Protein AF-A0A5Q6RRL4-F1 (afdb_monomer_lite)

Secondary structure (DSSP, 8-state):
-----PPPPPPP-HHHHHHHHHHHHHHHHS-GGGTTTT--HHHHHHHHHHHHHHHHHHHGGGSS--HHHHHHHHHHHHHHTGGGT-SS-SSPPPHHHHHHHHHHHHHHHHHHS-HHHHHHHHHH---TT--TT--HHHHHHHHHHHHHHHHHHHHHHHHHHHHHHHHHHHHHHHHHHHHHHHHHHHHHH-S-HHHHHHHHHHHHHHHHHHHHHHHHH---GGGHHHHHHHHHHHHHHHHHHHHHHHHHHHTTSS--TTTT-SSHHHHHHHHHHHHHHHHHTHHHHHHHHHHHHHHHHHHHSPPPPPPP-

pLDDT: mean 77.59, std 12.61, range [37.81, 95.56]

Radius of gyration: 29.61 Å; chains: 1; bounding box: 71×66×78 Å

Sequence (309 aa):
MTQQSVPPSPPPTSSDLELMMRSVIGLLERKPAARTSRAHPEVRKVLERALDRLTALSSLAGVGSDPTLRDTRIGAIRREHAWLTTATPKNPPSEEQAWALVDELQTLWICTASTAAVADAVSRVTEPRAPKQLPDADKRDWLLGSHIEHQRARGRARARQSLRARYLRNAGFALTTLVVVGTVVAVVVGDDDGVVLLCGLAGAIGGTLAGARSIRDSRRLRDALFFQTWWWVQPAVGFAVGLFVYALLASSVIILPGSDSPEAMRQATSRIVYAFVGGFSEPWLLGILTRLGGAADKAAEPKPATPGG

Foldseek 3Di:
DDPPPDPPDPQADLVLLVLLLVLLVLLLPPDCPVVPDACDPLLNVLSVLLNVLSVLVSVLCPPDFDNRVLRVLSVVLCVVLVSSVDSDDVHDDHSVSSNVSNLSSVLSCLRGPDLVVLLVVLVPPPDPPSPNDDDSVVSSVVVNVVSVVVVVVVVVVVVVVVVVLVVLLVVLVVLLVVLVVLLVVCCVPDPCNPLLVLLLQLLLVLQLVLVVVVVVVDPDPVCVVVVVSVNSSRSSQRSVQSNVLLCCLVVVVDDDVQCPDPPPVSNSVVSSVVSNVRSNCVVVVVVVVCVVVVVVVVVPPPDPDDPDD

Structure (mmCIF, N/CA/C/O backbone):
data_AF-A0A5Q6RRL4-F1
#
_entry.id   AF-A0A5Q6RRL4-F1
#
loop_
_atom_site.group_PDB
_atom_site.id
_atom_site.type_symbol
_atom_site.label_atom_id
_atom_site.label_alt_id
_atom_site.label_comp_id
_atom_site.label_asym_id
_atom_site.label_entity_id
_atom_site.label_seq_id
_atom_site.pdbx_PDB_ins_code
_atom_site.Cartn_x
_atom_site.Cartn_y
_atom_site.Cartn_z
_atom_site.occupancy
_atom_site.B_iso_or_equiv
_atom_site.auth_seq_id
_atom_site.auth_comp_id
_atom_site.auth_asym_id
_atom_site.auth_atom_id
_atom_site.pdbx_PDB_model_num
ATOM 1 N N . MET A 1 1 ? -20.603 -46.933 26.418 1.00 48.94 1 MET A N 1
ATOM 2 C CA . MET A 1 1 ? -19.709 -45.759 26.340 1.00 48.94 1 MET A CA 1
ATOM 3 C C . MET A 1 1 ? -20.412 -44.596 27.014 1.00 48.94 1 MET A C 1
ATOM 5 O O . MET A 1 1 ? -21.310 -44.004 26.434 1.00 48.94 1 MET A O 1
ATOM 9 N N . THR A 1 2 ? -20.096 -44.360 28.280 1.00 45.50 2 THR A N 1
ATOM 10 C CA . THR A 1 2 ? -20.691 -43.309 29.111 1.00 45.50 2 THR A CA 1
ATOM 11 C C . THR A 1 2 ? -20.049 -41.979 28.720 1.00 45.50 2 THR A C 1
ATOM 13 O O . THR A 1 2 ? -18.841 -41.819 28.882 1.00 45.50 2 THR A O 1
ATOM 16 N N . GLN A 1 3 ? -20.823 -41.049 28.150 1.00 43.72 3 GLN A N 1
ATOM 17 C CA . GLN A 1 3 ? -20.356 -39.681 27.918 1.00 43.72 3 GLN A CA 1
ATOM 18 C C . GLN A 1 3 ? -20.040 -39.051 29.276 1.00 43.72 3 GLN A C 1
ATOM 20 O O . GLN A 1 3 ? -20.933 -38.796 30.080 1.00 43.72 3 GLN A O 1
ATOM 25 N N . GLN A 1 4 ? -18.754 -38.844 29.542 1.00 47.88 4 GLN A N 1
ATOM 26 C CA . GLN A 1 4 ? -18.282 -38.078 30.684 1.00 47.88 4 GLN A CA 1
ATOM 27 C C . GLN A 1 4 ? -18.693 -36.622 30.442 1.00 47.88 4 GLN A C 1
ATOM 29 O O . GLN A 1 4 ? -18.125 -35.942 29.587 1.00 47.88 4 GLN A O 1
ATOM 34 N N . SER A 1 5 ? -19.735 -36.164 31.139 1.00 46.88 5 SER A N 1
ATOM 35 C CA . SER A 1 5 ? -20.155 -34.767 31.127 1.00 46.88 5 SER A CA 1
ATOM 36 C C . SER A 1 5 ? -19.014 -33.925 31.694 1.00 46.88 5 SER A C 1
ATOM 38 O O . SER A 1 5 ? -18.768 -33.937 32.902 1.00 46.88 5 SER A O 1
ATOM 40 N N . VAL A 1 6 ? -18.279 -33.238 30.822 1.00 56.16 6 VAL A N 1
ATOM 41 C CA . VAL A 1 6 ? -17.263 -32.271 31.239 1.00 56.16 6 VAL A CA 1
ATOM 42 C C . VAL A 1 6 ? -17.995 -31.164 32.006 1.00 56.16 6 VAL A C 1
ATOM 44 O O . VAL A 1 6 ? -18.912 -30.563 31.440 1.00 56.16 6 VAL A O 1
ATOM 47 N N . PRO A 1 7 ? -17.666 -30.916 33.286 1.00 57.47 7 PRO A N 1
ATOM 48 C CA . PRO A 1 7 ? -18.321 -29.869 34.0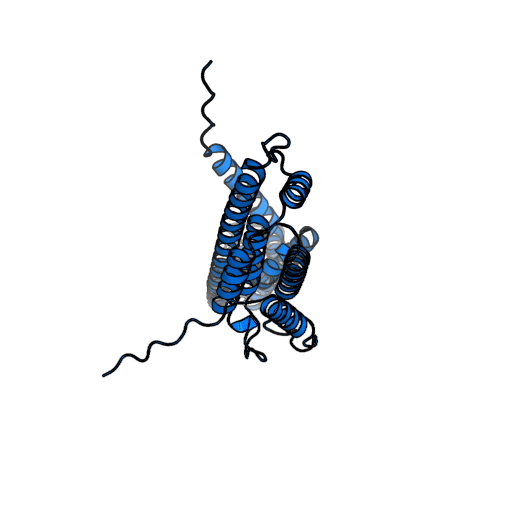55 1.00 57.47 7 PRO A CA 1
ATOM 49 C C . PRO A 1 7 ? -18.104 -28.510 33.371 1.00 57.47 7 PRO A C 1
ATOM 51 O O . PRO A 1 7 ? -17.028 -28.283 32.804 1.00 57.47 7 PRO A O 1
ATOM 54 N N . PRO A 1 8 ? -19.101 -27.606 33.398 1.00 58.56 8 PRO A N 1
ATOM 55 C CA . PRO A 1 8 ? -18.952 -26.278 32.826 1.00 58.56 8 PRO A CA 1
ATOM 56 C C . PRO A 1 8 ? -17.762 -25.588 33.492 1.00 58.56 8 PRO A C 1
ATOM 58 O O . PRO A 1 8 ? -17.684 -25.495 34.718 1.00 58.56 8 PRO A O 1
ATOM 61 N N . SER A 1 9 ? -16.809 -25.145 32.673 1.00 53.41 9 SER A N 1
ATOM 62 C CA . SER A 1 9 ? -15.672 -24.348 33.123 1.00 53.41 9 SER A CA 1
ATOM 63 C C . SER A 1 9 ? -16.178 -23.151 33.938 1.00 53.41 9 SER A C 1
ATOM 65 O O . SER A 1 9 ? -17.162 -22.534 33.513 1.00 53.41 9 SER A O 1
ATOM 67 N N . PRO A 1 10 ? -15.541 -22.818 35.078 1.00 58.75 10 PRO A N 1
ATOM 68 C CA . PRO A 1 10 ? -15.965 -21.695 35.904 1.00 58.75 10 PRO A CA 1
ATOM 69 C C . PRO A 1 10 ? -16.022 -20.414 35.063 1.00 58.75 10 PRO A C 1
ATOM 71 O O . PRO A 1 10 ? -15.239 -20.278 34.113 1.00 58.75 10 PRO A O 1
ATOM 74 N N . PRO A 1 11 ? -16.951 -19.492 35.373 1.00 56.19 11 PRO A N 1
ATOM 75 C CA . PRO A 1 11 ? -17.063 -18.259 34.626 1.00 56.19 11 PRO A CA 1
ATOM 76 C C . PRO A 1 11 ? -15.719 -17.520 34.679 1.00 56.19 11 PRO A C 1
ATOM 78 O O . PRO A 1 11 ? -15.111 -17.446 35.752 1.00 56.19 11 PRO A O 1
ATOM 81 N N . PRO A 1 12 ? -15.234 -17.018 33.534 1.00 58.91 12 PRO A N 1
ATOM 82 C CA . PRO A 1 12 ? -14.057 -16.164 33.499 1.00 58.91 12 PRO A CA 1
ATOM 83 C C . PRO A 1 12 ? -14.214 -14.976 34.466 1.00 58.91 12 PRO A C 1
ATOM 85 O O . PRO A 1 12 ? -15.329 -14.544 34.741 1.00 58.91 12 PRO A O 1
ATOM 88 N N . THR A 1 13 ? -13.119 -14.478 35.038 1.00 71.50 13 THR A N 1
ATOM 89 C CA . THR A 1 13 ? -13.121 -13.465 36.116 1.00 71.50 13 THR A CA 1
ATOM 90 C C . THR A 1 13 ? -12.170 -12.305 35.807 1.00 71.50 13 THR A C 1
ATOM 92 O O . THR A 1 13 ? -11.462 -12.314 34.802 1.00 71.50 13 THR A O 1
ATOM 95 N N . SER A 1 14 ? -12.083 -11.309 36.699 1.00 70.81 14 SER A N 1
ATOM 96 C CA . SER A 1 14 ? -11.082 -10.225 36.642 1.00 70.81 14 SER A CA 1
ATOM 97 C C . SER A 1 14 ? -9.644 -10.721 36.410 1.00 70.81 14 SER A C 1
ATOM 99 O O . SER A 1 14 ? -8.855 -10.041 35.753 1.00 70.81 14 SER A O 1
ATOM 101 N N . SER A 1 15 ? -9.328 -11.936 36.872 1.00 79.94 15 SER A N 1
ATOM 102 C CA . SER A 1 15 ? -8.045 -12.605 36.638 1.00 79.94 15 SER A CA 1
ATOM 103 C C . SER A 1 15 ? -7.730 -12.830 35.151 1.00 79.94 15 SER A C 1
ATOM 105 O O . SER A 1 15 ? -6.566 -12.786 34.750 1.00 79.94 15 SER A O 1
ATOM 107 N N . ASP A 1 16 ? -8.747 -12.992 34.301 1.00 80.81 16 ASP A N 1
ATOM 108 C CA . ASP A 1 16 ? -8.561 -13.208 32.867 1.00 80.81 16 ASP A CA 1
ATOM 109 C C . ASP A 1 16 ? -8.153 -11.935 32.138 1.00 80.81 16 ASP A C 1
ATOM 111 O O . ASP A 1 16 ? -7.355 -11.984 31.198 1.00 80.81 16 ASP A O 1
ATOM 115 N N . LEU A 1 17 ? -8.665 -10.789 32.589 1.00 81.44 17 LEU A N 1
ATOM 116 C CA . LEU A 1 17 ? -8.300 -9.497 32.032 1.00 81.44 17 LEU A CA 1
ATOM 117 C C . LEU A 1 17 ? -6.860 -9.137 32.411 1.00 81.44 17 LEU A C 1
ATOM 119 O O . LEU A 1 17 ? -6.090 -8.717 31.545 1.00 81.44 17 LEU A O 1
ATOM 123 N N . GLU A 1 18 ? -6.462 -9.372 33.666 1.00 83.69 18 GLU A N 1
ATOM 124 C CA . GLU A 1 18 ? -5.063 -9.220 34.080 1.00 83.69 18 GLU A CA 1
ATOM 125 C C . GLU A 1 18 ? -4.128 -10.097 33.247 1.00 83.69 18 GLU A C 1
ATOM 127 O O . GLU A 1 18 ? -3.056 -9.650 32.835 1.00 83.69 18 GLU A O 1
ATOM 132 N N . LEU A 1 19 ? -4.537 -11.335 32.960 1.00 84.62 19 LEU A N 1
ATOM 133 C CA . LEU A 1 19 ? -3.757 -12.245 32.134 1.00 84.62 19 LEU A CA 1
ATOM 134 C C . LEU A 1 19 ? -3.616 -11.713 30.701 1.00 84.62 19 LEU A C 1
ATOM 136 O O . LEU A 1 19 ? -2.505 -11.697 30.175 1.00 84.62 19 LEU A O 1
ATOM 140 N N . MET A 1 20 ? -4.689 -11.196 30.089 1.00 84.69 20 MET A N 1
ATOM 141 C CA . MET A 1 20 ? -4.604 -10.540 28.776 1.00 84.69 20 MET A CA 1
ATOM 142 C C . MET A 1 20 ? -3.669 -9.324 28.795 1.00 84.69 20 MET A C 1
ATOM 144 O O . MET A 1 20 ? -2.836 -9.193 27.897 1.00 84.69 20 MET A O 1
ATOM 148 N N . MET A 1 21 ? -3.760 -8.460 29.813 1.00 84.31 21 MET A N 1
ATOM 149 C CA . MET A 1 21 ? -2.878 -7.294 29.952 1.00 84.31 21 MET A CA 1
ATOM 150 C C . MET A 1 21 ? -1.412 -7.713 30.074 1.00 84.31 21 MET A C 1
ATOM 152 O O . MET A 1 21 ? -0.571 -7.202 29.336 1.00 84.31 21 MET A O 1
ATOM 156 N N . ARG A 1 22 ? -1.103 -8.688 30.941 1.00 85.62 22 ARG A N 1
ATOM 157 C CA . ARG A 1 22 ? 0.258 -9.226 31.103 1.00 85.62 22 ARG A CA 1
ATOM 158 C C . ARG A 1 22 ? 0.783 -9.831 29.803 1.00 85.62 22 ARG A C 1
ATOM 160 O O . ARG A 1 22 ? 1.943 -9.608 29.468 1.00 85.62 22 ARG A O 1
ATOM 167 N N . SER A 1 23 ? -0.053 -10.537 29.043 1.00 83.38 23 SER A N 1
ATOM 168 C CA . SER A 1 23 ? 0.332 -11.085 27.737 1.00 83.38 23 SER A CA 1
ATOM 169 C C . SER A 1 23 ? 0.647 -9.993 26.714 1.00 83.38 23 SER A C 1
ATOM 171 O O . SER A 1 23 ? 1.654 -10.089 26.013 1.00 83.38 23 SER A O 1
ATOM 173 N N . VAL A 1 24 ? -0.169 -8.935 26.634 1.00 80.75 24 VAL A N 1
ATOM 174 C CA . VAL A 1 24 ? 0.086 -7.805 25.725 1.00 80.75 24 VAL A CA 1
ATOM 175 C C . VAL A 1 24 ? 1.356 -7.052 26.136 1.00 80.75 24 VAL A C 1
ATOM 177 O O . VAL A 1 24 ? 2.196 -6.783 25.280 1.00 80.75 24 VAL A O 1
ATOM 180 N N . ILE A 1 25 ? 1.552 -6.786 27.432 1.00 83.31 25 ILE A N 1
ATOM 181 C CA . ILE A 1 25 ? 2.778 -6.168 27.966 1.00 83.31 25 ILE A CA 1
ATOM 182 C C . ILE A 1 25 ? 4.000 -7.033 27.639 1.00 83.31 25 ILE A C 1
ATOM 184 O O . ILE A 1 25 ? 4.966 -6.538 27.065 1.00 83.31 25 ILE A O 1
ATOM 188 N N . GLY A 1 26 ? 3.932 -8.342 27.892 1.00 81.31 26 GLY A N 1
ATOM 189 C CA . GLY A 1 26 ? 5.019 -9.270 27.579 1.00 81.31 26 GLY A CA 1
ATOM 190 C C . GLY A 1 26 ? 5.358 -9.330 26.085 1.00 81.31 26 GLY A C 1
ATOM 191 O O . GLY A 1 26 ? 6.512 -9.560 25.722 1.00 81.31 26 GLY A O 1
ATOM 192 N N . LEU A 1 27 ? 4.386 -9.092 25.198 1.00 75.94 27 LEU A N 1
ATOM 193 C CA . LEU A 1 27 ? 4.629 -8.953 23.759 1.00 75.94 27 LEU A CA 1
ATOM 194 C C . LEU A 1 27 ? 5.285 -7.615 23.397 1.00 75.94 27 LEU A C 1
ATOM 196 O O . LEU A 1 27 ? 6.122 -7.591 22.494 1.00 75.94 27 LEU A O 1
ATOM 200 N N . LEU A 1 28 ? 4.938 -6.528 24.091 1.00 74.69 28 LEU A N 1
ATOM 201 C CA . LEU A 1 28 ? 5.531 -5.201 23.896 1.00 74.69 28 LEU A CA 1
ATOM 202 C C . LEU A 1 28 ? 6.973 -5.110 24.432 1.00 74.69 28 LEU A C 1
ATOM 204 O O . LEU A 1 28 ? 7.804 -4.434 23.825 1.00 74.69 28 LEU A O 1
ATOM 208 N N . GLU A 1 29 ? 7.284 -5.796 25.536 1.00 74.56 29 GLU A N 1
ATOM 209 C CA . GLU A 1 29 ? 8.590 -5.747 26.215 1.00 74.56 29 GLU A CA 1
ATOM 210 C C . GLU A 1 29 ? 9.678 -6.615 25.565 1.00 74.56 29 GLU A C 1
ATOM 212 O O . GLU A 1 29 ? 10.872 -6.403 25.808 1.00 74.56 29 GLU A O 1
ATOM 217 N N . ARG A 1 30 ? 9.317 -7.585 24.711 1.00 69.44 30 ARG A N 1
ATOM 218 C CA . ARG A 1 30 ? 10.313 -8.400 23.995 1.00 69.44 30 ARG A CA 1
ATOM 219 C C . ARG A 1 30 ? 11.204 -7.493 23.132 1.00 69.44 30 ARG A C 1
ATOM 221 O O . ARG A 1 30 ? 10.756 -6.884 22.165 1.00 69.44 30 ARG A O 1
ATOM 228 N N . LYS A 1 31 ? 12.482 -7.410 23.532 1.00 51.00 31 LYS A N 1
ATOM 229 C CA . LYS A 1 31 ? 13.523 -6.477 23.060 1.00 51.00 31 LYS A CA 1
ATOM 230 C C . LYS A 1 31 ? 13.531 -6.211 21.536 1.00 51.00 31 LYS A C 1
ATOM 232 O O . LYS A 1 31 ? 13.340 -7.127 20.736 1.00 51.00 31 LYS A O 1
ATOM 237 N N . PRO A 1 32 ? 13.936 -4.995 21.114 1.00 50.91 32 PRO A N 1
ATOM 238 C CA . PRO A 1 32 ? 13.916 -4.494 19.729 1.00 50.91 32 PRO A CA 1
ATOM 239 C C . PRO A 1 32 ? 14.859 -5.200 18.732 1.00 50.91 32 PRO A C 1
ATOM 241 O O . PRO A 1 32 ? 14.982 -4.746 17.598 1.00 50.91 32 PRO A O 1
ATOM 244 N N . ALA A 1 33 ? 15.539 -6.285 19.113 1.00 43.50 33 ALA A N 1
ATOM 245 C CA . ALA A 1 33 ? 16.506 -6.984 18.261 1.00 43.50 33 ALA A CA 1
ATOM 246 C C . ALA A 1 33 ? 15.853 -7.907 17.211 1.00 43.50 33 ALA A C 1
ATOM 248 O O . ALA A 1 33 ? 16.485 -8.235 16.214 1.00 43.50 33 ALA A O 1
ATOM 249 N N . ALA A 1 34 ? 14.563 -8.240 17.350 1.00 39.25 34 ALA A N 1
ATOM 250 C CA . ALA A 1 34 ? 13.769 -8.905 16.305 1.00 39.25 34 ALA A CA 1
ATOM 251 C C . ALA A 1 34 ? 13.209 -7.913 15.256 1.00 39.25 34 ALA A C 1
ATOM 253 O O . ALA A 1 34 ? 12.171 -8.150 14.634 1.00 39.25 34 ALA A O 1
ATOM 254 N N . ARG A 1 35 ? 13.902 -6.780 15.070 1.00 43.38 35 ARG A N 1
ATOM 255 C CA . ARG A 1 35 ? 13.559 -5.655 14.184 1.00 43.38 35 ARG A CA 1
ATOM 256 C C . ARG A 1 35 ? 13.521 -6.001 12.693 1.00 43.38 35 ARG A C 1
ATOM 258 O O . ARG A 1 35 ? 13.171 -5.135 11.901 1.00 43.38 35 ARG A O 1
ATOM 265 N N . THR A 1 36 ? 13.882 -7.217 12.290 1.00 40.34 36 THR A N 1
ATOM 266 C CA . THR A 1 36 ? 14.234 -7.502 10.892 1.00 40.34 36 THR A CA 1
ATOM 267 C C . THR A 1 36 ? 13.272 -8.382 10.102 1.00 40.34 36 THR A C 1
ATOM 269 O O . THR A 1 36 ? 13.560 -8.604 8.934 1.00 40.34 36 THR A O 1
ATOM 272 N N . SER A 1 37 ? 12.115 -8.842 10.607 1.00 37.81 37 SER A N 1
ATOM 273 C CA . SER A 1 37 ? 11.164 -9.472 9.655 1.00 37.81 37 SER A CA 1
ATOM 274 C C . SER A 1 37 ? 9.679 -9.596 10.002 1.00 37.81 37 SER A C 1
ATOM 276 O O . SER A 1 37 ? 8.916 -9.822 9.066 1.00 37.81 37 SER A O 1
ATOM 278 N N . ARG A 1 38 ? 9.206 -9.490 11.259 1.00 43.66 38 ARG A N 1
ATOM 279 C CA . ARG A 1 38 ? 7.786 -9.841 11.541 1.00 43.66 38 ARG A CA 1
ATOM 280 C C . ARG A 1 38 ? 6.973 -8.929 12.464 1.00 43.66 38 ARG A C 1
ATOM 282 O O . ARG A 1 38 ? 5.759 -8.900 12.310 1.00 43.66 38 ARG A O 1
ATOM 289 N N . ALA A 1 39 ? 7.575 -8.151 13.365 1.00 49.69 39 ALA A N 1
ATOM 290 C CA . ALA A 1 39 ? 6.823 -7.224 14.224 1.00 49.69 39 ALA A CA 1
ATOM 291 C C . ALA A 1 39 ? 6.968 -5.780 13.713 1.00 49.69 39 ALA A C 1
ATOM 293 O O . ALA A 1 39 ? 7.878 -5.044 14.091 1.00 49.69 39 ALA A O 1
ATOM 294 N N . HIS A 1 40 ? 6.086 -5.408 12.787 1.00 60.25 40 HIS A N 1
ATOM 295 C CA . HIS A 1 40 ? 6.001 -4.079 12.182 1.00 60.25 40 HIS A CA 1
ATOM 296 C C . HIS A 1 40 ? 5.715 -3.006 13.264 1.00 60.25 40 HIS A C 1
ATOM 298 O O . HIS A 1 40 ? 4.941 -3.281 14.183 1.00 60.25 40 HIS A O 1
ATOM 304 N N . PRO A 1 41 ? 6.266 -1.777 13.187 1.00 66.94 41 PRO A N 1
ATOM 305 C CA . PRO A 1 41 ? 5.980 -0.696 14.145 1.00 66.94 41 PRO A CA 1
ATOM 306 C C . PRO A 1 41 ? 4.480 -0.398 14.309 1.00 66.94 41 PRO A C 1
ATOM 308 O O . PRO A 1 41 ? 4.059 0.073 15.362 1.00 66.94 41 PRO A O 1
ATOM 311 N N . GLU A 1 42 ? 3.661 -0.708 13.302 1.00 68.19 42 GLU A N 1
ATOM 312 C CA . GLU A 1 42 ? 2.200 -0.637 13.425 1.00 68.19 42 GLU A CA 1
ATOM 313 C C . GLU A 1 42 ? 1.630 -1.710 14.358 1.00 68.19 42 GLU A C 1
ATOM 315 O O . GLU A 1 42 ? 0.785 -1.377 15.177 1.00 68.19 42 GLU A O 1
ATOM 320 N N . VAL A 1 43 ? 2.128 -2.954 14.334 1.00 73.69 43 VAL A N 1
ATOM 321 C CA . VAL A 1 43 ? 1.668 -4.016 15.253 1.00 73.69 43 VAL A CA 1
ATOM 322 C C . VAL A 1 43 ? 1.868 -3.581 16.702 1.00 73.69 43 VAL A C 1
ATOM 324 O O . VAL A 1 43 ? 0.964 -3.729 17.516 1.00 73.69 43 VAL A O 1
ATOM 327 N N . ARG A 1 44 ? 3.012 -2.962 17.014 1.00 78.38 44 ARG A N 1
ATOM 328 C CA . ARG A 1 44 ? 3.282 -2.414 18.348 1.00 78.38 44 ARG A CA 1
ATOM 329 C C . ARG A 1 44 ? 2.257 -1.353 18.751 1.00 78.38 44 ARG A C 1
ATOM 331 O O . ARG A 1 44 ? 1.640 -1.494 19.798 1.00 78.38 44 ARG A O 1
ATOM 338 N N . LYS A 1 45 ? 2.039 -0.331 17.916 1.00 80.94 45 LYS A N 1
ATOM 339 C CA . LYS A 1 45 ? 1.044 0.725 18.191 1.00 80.94 45 LYS A CA 1
ATOM 340 C C . LYS A 1 45 ? -0.361 0.152 18.382 1.00 80.94 45 LYS A C 1
ATOM 342 O O . LYS A 1 45 ? -1.150 0.676 19.161 1.00 80.94 45 LYS A O 1
ATOM 347 N N . VAL A 1 46 ? -0.701 -0.891 17.630 1.00 81.75 46 VAL A N 1
ATOM 348 C CA . VAL A 1 46 ? -1.998 -1.570 17.722 1.00 81.75 46 VAL A CA 1
ATOM 349 C C . VAL A 1 46 ? -2.116 -2.329 19.039 1.00 81.75 46 VAL A C 1
ATOM 351 O O . VAL A 1 46 ? -3.137 -2.218 19.707 1.00 81.75 46 VAL A O 1
ATOM 354 N N . LEU A 1 47 ? -1.064 -3.032 19.455 1.00 82.44 47 LEU A N 1
ATOM 355 C CA . LEU A 1 47 ? -1.016 -3.704 20.752 1.00 82.44 47 LEU A CA 1
ATOM 356 C C . LEU A 1 47 ? -1.036 -2.714 21.928 1.00 82.44 47 LEU A C 1
ATOM 358 O O . LEU A 1 47 ? -1.727 -2.971 22.905 1.00 82.44 47 LEU A O 1
ATOM 362 N N . GLU A 1 48 ? -0.367 -1.562 21.823 1.00 83.75 48 GLU A N 1
ATOM 363 C CA . GLU A 1 48 ? -0.465 -0.474 22.813 1.00 83.75 48 GLU A CA 1
ATOM 364 C C . GLU A 1 48 ? -1.919 0.007 22.952 1.00 83.75 48 GLU A C 1
ATOM 366 O O . GLU A 1 48 ? -2.442 0.084 24.059 1.00 83.75 48 GLU A O 1
ATOM 371 N N . ARG A 1 49 ? -2.641 0.192 21.838 1.00 85.06 49 ARG A N 1
ATOM 372 C CA . ARG A 1 49 ? -4.082 0.501 21.898 1.00 85.06 49 ARG A CA 1
ATOM 373 C C . ARG A 1 49 ? -4.905 -0.627 22.507 1.00 85.06 49 ARG A C 1
ATOM 375 O O . ARG A 1 49 ? -5.869 -0.347 23.211 1.00 85.06 49 ARG A O 1
ATOM 382 N N . ALA A 1 50 ? -4.579 -1.887 22.219 1.00 84.44 50 ALA A N 1
ATOM 383 C CA . ALA A 1 50 ? -5.259 -3.021 22.841 1.00 84.44 50 ALA A CA 1
ATOM 384 C C . ALA A 1 50 ? -5.070 -2.993 24.366 1.00 84.44 50 ALA A C 1
ATOM 386 O O . ALA A 1 50 ? -6.033 -3.202 25.100 1.00 84.44 50 ALA A O 1
ATOM 387 N N . LEU A 1 51 ? -3.864 -2.663 24.838 1.00 84.81 51 LEU A N 1
ATOM 388 C CA . LEU A 1 51 ? -3.560 -2.495 26.258 1.00 84.81 51 LEU A CA 1
ATOM 389 C C . LEU A 1 51 ? -4.353 -1.340 26.882 1.00 84.81 51 LEU A C 1
ATOM 391 O O . LEU A 1 51 ? -4.967 -1.531 27.932 1.00 84.81 51 LEU A O 1
ATOM 395 N N . ASP A 1 52 ? -4.406 -0.180 26.226 1.00 85.50 52 ASP A N 1
ATOM 396 C CA . ASP A 1 52 ? -5.210 0.959 26.688 1.00 85.50 52 ASP A CA 1
ATOM 397 C C . ASP A 1 52 ? -6.690 0.570 26.822 1.00 85.50 52 ASP A C 1
ATOM 399 O O . ASP A 1 52 ? -7.350 0.901 27.809 1.00 85.50 52 ASP A O 1
ATOM 403 N N . ARG A 1 53 ? -7.220 -0.192 25.853 1.00 83.44 53 ARG A N 1
ATOM 404 C CA . ARG A 1 53 ? -8.606 -0.686 25.880 1.00 83.44 53 ARG A CA 1
ATOM 405 C C . ARG A 1 53 ? -8.842 -1.716 26.979 1.00 83.44 53 ARG A C 1
ATOM 407 O O . ARG A 1 53 ? -9.865 -1.633 27.650 1.00 83.44 53 ARG A O 1
ATOM 414 N N . LEU A 1 54 ? -7.915 -2.646 27.196 1.00 83.69 54 LEU A N 1
ATOM 415 C CA . LEU A 1 54 ? -7.990 -3.598 28.309 1.00 83.69 54 LEU A CA 1
ATOM 416 C C . LEU A 1 54 ? -7.971 -2.878 29.660 1.00 83.69 54 LEU A C 1
ATOM 418 O O . LEU A 1 54 ? -8.769 -3.198 30.535 1.00 83.69 54 LEU A O 1
ATOM 422 N N . THR A 1 55 ? -7.129 -1.856 29.803 1.00 83.75 55 THR A N 1
ATOM 423 C CA . THR A 1 55 ? -7.051 -1.030 31.018 1.00 83.75 55 THR A CA 1
ATOM 424 C C . THR A 1 55 ? -8.345 -0.242 31.240 1.00 83.75 55 THR A C 1
ATOM 426 O O . THR A 1 55 ? -8.834 -0.129 32.359 1.00 83.75 55 THR A O 1
ATOM 429 N N . ALA A 1 56 ? -8.962 0.264 30.170 1.00 81.38 56 ALA A N 1
ATOM 430 C CA . ALA A 1 56 ? -10.276 0.895 30.257 1.00 81.38 56 ALA A CA 1
ATOM 431 C C . ALA A 1 56 ? -11.389 -0.101 30.637 1.00 81.38 56 ALA A C 1
ATOM 433 O O . ALA A 1 56 ? -12.345 0.272 31.308 1.00 81.38 56 ALA 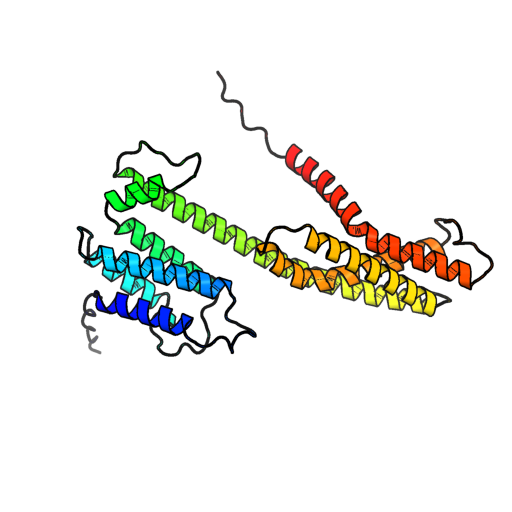A O 1
ATOM 434 N N . LEU A 1 57 ? -11.292 -1.365 30.217 1.00 80.88 57 LEU A N 1
ATOM 435 C CA . LEU A 1 57 ? -12.243 -2.413 30.601 1.00 80.88 57 LEU A CA 1
ATOM 436 C C . LEU A 1 57 ? -12.070 -2.852 32.060 1.00 80.88 57 LEU A C 1
ATOM 438 O O . LEU A 1 57 ? -13.067 -3.149 32.719 1.00 80.88 57 LEU A O 1
ATOM 442 N N . SER A 1 58 ? -10.838 -2.862 32.579 1.00 79.06 58 SER A N 1
ATOM 443 C CA . SER A 1 58 ? -10.568 -3.199 33.982 1.00 79.06 58 SER A CA 1
ATOM 444 C C . SER A 1 58 ? -11.157 -2.166 34.940 1.00 79.06 58 SER A C 1
ATOM 446 O O . SER A 1 58 ? -11.766 -2.534 35.942 1.00 79.06 58 SER A O 1
ATOM 448 N N . SER A 1 59 ? -11.056 -0.877 34.603 1.00 76.06 59 SER A N 1
ATOM 449 C CA . SER A 1 59 ? -11.591 0.209 35.432 1.00 76.06 59 SER A CA 1
ATOM 450 C C . SER A 1 59 ? -13.122 0.249 35.464 1.00 76.06 59 SER A C 1
ATOM 452 O O . SER A 1 59 ? -13.710 0.698 36.446 1.00 76.06 59 SER A O 1
ATOM 454 N N . LEU A 1 60 ? -13.785 -0.278 34.430 1.00 68.81 60 LEU A N 1
ATOM 455 C CA . LEU A 1 60 ? -15.246 -0.384 34.353 1.00 68.81 60 LEU A CA 1
ATOM 456 C C . LEU A 1 60 ? -15.827 -1.521 35.204 1.00 68.81 60 LEU A C 1
ATOM 458 O O . LEU A 1 60 ? -17.045 -1.592 35.381 1.00 68.81 60 LEU A O 1
ATOM 462 N N . ALA A 1 61 ? -14.987 -2.407 35.748 1.00 60.62 61 ALA A N 1
ATOM 463 C CA . ALA A 1 61 ? -15.448 -3.633 36.383 1.00 60.62 61 ALA A CA 1
ATOM 464 C C . ALA A 1 61 ? -16.242 -3.453 37.688 1.00 60.62 61 ALA A C 1
ATOM 466 O O . ALA A 1 61 ? -16.869 -4.412 38.132 1.00 60.62 61 ALA A O 1
ATOM 467 N N . GLY A 1 62 ? -16.264 -2.245 38.262 1.00 57.50 62 GLY A N 1
ATOM 468 C CA . GLY A 1 62 ? -17.015 -1.915 39.479 1.00 57.50 62 GLY A CA 1
ATOM 469 C C . GLY A 1 62 ? -18.285 -1.076 39.280 1.00 57.50 62 GLY A C 1
ATOM 470 O O . GLY A 1 62 ? -18.968 -0.804 40.262 1.00 57.50 62 GLY A O 1
ATOM 471 N N . VAL A 1 63 ? -18.620 -0.635 38.058 1.00 55.28 63 VAL A N 1
ATOM 472 C CA . VAL A 1 63 ? -19.677 0.376 37.836 1.00 55.28 63 VAL A CA 1
ATOM 473 C C . VAL A 1 63 ? -20.767 -0.155 36.902 1.00 55.28 63 VAL A C 1
ATOM 475 O O . VAL A 1 63 ? -20.654 -0.033 35.687 1.00 55.28 63 VAL A O 1
ATOM 478 N N . GLY A 1 64 ? -21.825 -0.746 37.470 1.00 57.66 64 GLY A N 1
ATOM 479 C CA . GLY A 1 64 ? -23.139 -0.951 36.826 1.00 57.66 64 GLY A CA 1
ATOM 480 C C . GLY A 1 64 ? -23.197 -1.769 35.524 1.00 57.66 64 GLY A C 1
ATOM 481 O O . GLY A 1 64 ? -24.246 -1.801 34.886 1.00 57.66 64 GLY A O 1
ATOM 482 N N . SER A 1 65 ? -22.099 -2.397 35.104 1.00 65.75 65 SER A N 1
ATOM 483 C CA . SER A 1 65 ? -22.027 -3.232 33.904 1.00 65.75 65 SER A CA 1
ATOM 484 C C . SER A 1 65 ? -22.392 -4.677 34.233 1.00 65.75 65 SER A C 1
ATOM 486 O O . SER A 1 65 ? -22.081 -5.143 35.324 1.00 65.75 65 SER A O 1
ATOM 488 N N . ASP A 1 66 ? -23.044 -5.384 33.303 1.00 76.31 66 ASP A N 1
ATOM 489 C CA . ASP A 1 66 ? -23.311 -6.820 33.438 1.00 76.31 66 ASP A CA 1
ATOM 490 C C . ASP A 1 66 ? -21.969 -7.584 33.429 1.00 76.31 66 ASP A C 1
ATOM 492 O O . ASP A 1 66 ? -21.333 -7.709 32.371 1.00 76.31 66 ASP A O 1
ATOM 496 N N . PRO A 1 67 ? -21.502 -8.075 34.594 1.00 77.06 67 PRO A N 1
ATOM 497 C CA . PRO A 1 67 ? -20.193 -8.702 34.699 1.00 77.06 67 PRO A CA 1
ATOM 498 C C . PRO A 1 67 ? -20.172 -10.036 33.949 1.00 77.06 67 PRO A C 1
ATOM 500 O O . PRO A 1 67 ? -19.151 -10.396 33.367 1.00 77.06 67 PRO A O 1
ATOM 503 N N . THR A 1 68 ? -21.310 -10.735 33.881 1.00 81.62 68 THR A N 1
ATOM 504 C CA . THR A 1 68 ? -21.399 -12.041 33.225 1.00 81.62 68 THR A CA 1
ATOM 505 C C . THR A 1 68 ? -21.268 -11.924 31.713 1.00 81.62 68 THR A C 1
ATOM 507 O O . THR A 1 68 ? -20.514 -12.689 31.106 1.00 81.62 68 THR A O 1
ATOM 510 N N . LEU A 1 69 ? -21.913 -10.925 31.100 1.00 80.94 69 LEU A N 1
ATOM 511 C CA . LEU A 1 69 ? -21.757 -10.627 29.676 1.00 80.94 69 LEU A CA 1
ATOM 512 C C . LEU A 1 69 ? -20.304 -10.261 29.344 1.00 80.94 69 LEU A C 1
ATOM 514 O O . LEU A 1 69 ? -19.730 -10.793 28.386 1.00 80.94 69 LEU A O 1
ATOM 518 N N . ARG A 1 70 ? -19.706 -9.366 30.144 1.00 83.56 70 ARG A N 1
ATOM 519 C CA . ARG A 1 70 ? -18.322 -8.914 29.958 1.00 83.56 70 ARG A CA 1
ATOM 520 C C . ARG A 1 70 ? -17.363 -10.094 29.989 1.00 83.56 70 ARG A C 1
ATOM 522 O O . ARG A 1 70 ? -16.600 -10.291 29.044 1.00 83.56 70 ARG A O 1
ATOM 529 N N . ASP A 1 71 ? -17.420 -10.881 31.054 1.00 83.56 71 ASP A N 1
ATOM 530 C CA . ASP A 1 71 ? -16.467 -11.956 31.283 1.00 83.56 71 ASP A CA 1
ATOM 531 C C . ASP A 1 71 ? -16.641 -13.068 30.238 1.00 83.56 71 ASP A C 1
ATOM 533 O O . ASP A 1 71 ? -15.659 -13.539 29.657 1.00 83.56 71 ASP A O 1
ATOM 537 N N . THR A 1 72 ? -17.886 -13.406 29.877 1.00 85.69 72 THR A N 1
ATOM 538 C CA . THR A 1 72 ? -18.178 -14.351 28.783 1.00 85.69 72 THR A CA 1
ATOM 539 C C . THR A 1 72 ? -17.541 -13.902 27.467 1.00 85.69 72 THR A C 1
ATOM 541 O O . THR A 1 72 ? -16.945 -14.712 26.745 1.00 85.69 72 THR A O 1
ATOM 544 N N . ARG A 1 73 ? -17.619 -12.604 27.146 1.00 86.38 73 ARG A N 1
ATOM 545 C CA . ARG A 1 73 ? -17.027 -12.058 25.921 1.00 86.38 73 ARG A CA 1
ATOM 546 C C . ARG A 1 73 ? -15.501 -12.024 25.989 1.00 86.38 73 ARG A C 1
ATOM 548 O O . ARG A 1 73 ? -14.871 -12.386 25.003 1.00 86.38 73 ARG A O 1
ATOM 555 N N . ILE A 1 74 ? -14.908 -11.688 27.135 1.00 86.00 74 ILE A N 1
ATOM 556 C CA . ILE A 1 74 ? -13.453 -11.790 27.360 1.00 86.00 74 ILE A CA 1
ATOM 557 C C . ILE A 1 74 ? -12.972 -13.227 27.112 1.00 86.00 74 ILE A C 1
ATOM 559 O O . ILE A 1 74 ? -11.984 -13.441 26.405 1.00 86.00 74 ILE A O 1
ATOM 563 N N . GLY A 1 75 ? -13.704 -14.224 27.616 1.00 85.12 75 GLY A N 1
ATOM 564 C CA . GLY A 1 75 ? -13.416 -15.636 27.365 1.00 85.12 75 GLY A CA 1
ATOM 565 C C . GLY A 1 75 ? -13.510 -16.026 25.884 1.00 85.12 75 GLY A C 1
ATOM 566 O O . GLY A 1 75 ? -12.721 -16.844 25.408 1.00 85.12 75 GLY A O 1
ATOM 567 N N . ALA A 1 76 ? -14.440 -15.440 25.122 1.00 87.44 76 ALA A N 1
ATOM 568 C CA . ALA A 1 76 ? -14.506 -15.621 23.669 1.00 87.44 76 ALA A CA 1
ATOM 569 C C . ALA A 1 76 ? -13.291 -14.999 22.957 1.00 87.44 76 ALA A C 1
ATOM 571 O O . ALA A 1 76 ? -12.620 -15.704 22.206 1.00 87.44 76 ALA A O 1
ATOM 572 N N . ILE A 1 77 ? -12.938 -13.749 23.286 1.00 88.62 77 ILE A N 1
ATOM 573 C CA . ILE A 1 77 ? -11.770 -13.049 22.723 1.00 88.62 77 ILE A CA 1
ATOM 574 C C . ILE A 1 77 ? -10.492 -13.861 22.975 1.00 88.62 77 ILE A C 1
ATOM 576 O O . ILE A 1 77 ? -9.704 -14.079 22.063 1.00 88.62 77 ILE A O 1
ATOM 580 N N . ARG A 1 78 ? -10.280 -14.398 24.185 1.00 85.88 78 ARG A N 1
ATOM 581 C CA . ARG A 1 78 ? -9.096 -15.237 24.467 1.00 85.88 78 ARG A CA 1
ATOM 582 C C . ARG A 1 78 ? -9.046 -16.520 23.636 1.00 85.88 78 ARG A C 1
ATOM 584 O O . ARG A 1 78 ? -7.954 -16.950 23.274 1.00 85.88 78 ARG A O 1
ATOM 591 N N . ARG A 1 79 ? -10.197 -17.139 23.352 1.00 86.12 79 ARG A N 1
ATOM 592 C CA . ARG A 1 79 ? -10.273 -18.350 22.518 1.00 86.12 79 ARG A CA 1
ATOM 593 C C . ARG A 1 79 ? -9.980 -18.043 21.052 1.00 86.12 79 ARG A C 1
ATOM 595 O O . ARG A 1 79 ? -9.221 -18.778 20.429 1.00 86.12 79 ARG A O 1
ATOM 602 N N . GLU A 1 80 ? -10.545 -16.961 20.524 1.00 87.62 80 GLU A N 1
ATOM 603 C CA . GLU A 1 80 ? -10.317 -16.510 19.143 1.00 87.62 80 GLU A CA 1
ATOM 604 C C . GLU A 1 80 ? -8.872 -16.021 18.945 1.00 87.62 80 GLU A C 1
ATOM 606 O O . GLU A 1 80 ? -8.227 -16.311 17.936 1.00 87.62 80 GLU A O 1
ATOM 611 N N . HIS A 1 81 ? -8.311 -15.379 19.970 1.00 86.88 81 HIS A N 1
ATOM 612 C CA . HIS A 1 81 ? -6.941 -14.878 20.009 1.00 86.88 81 HIS A CA 1
ATOM 613 C C . HIS A 1 81 ? -6.052 -15.759 20.891 1.00 86.88 81 HIS A C 1
ATOM 615 O O . HIS A 1 81 ? -5.410 -15.272 21.818 1.00 86.88 81 HIS A O 1
ATOM 621 N N . ALA A 1 82 ? -5.964 -17.059 20.583 1.00 82.50 82 ALA A N 1
ATOM 622 C CA . ALA A 1 82 ? -5.193 -18.057 21.353 1.00 82.50 82 ALA A CA 1
ATOM 623 C C . ALA A 1 82 ? -3.701 -17.700 21.569 1.00 82.50 82 ALA A C 1
ATOM 625 O O . ALA A 1 82 ? -3.021 -18.214 22.463 1.00 82.50 82 ALA A O 1
ATOM 626 N N . TRP A 1 83 ? -3.162 -16.777 20.770 1.00 82.88 83 TRP A N 1
ATOM 627 C CA . TRP A 1 83 ? -1.825 -16.222 20.974 1.00 82.88 83 TRP A CA 1
ATOM 628 C C . TRP A 1 83 ? -1.707 -15.393 22.269 1.00 82.88 83 TRP A C 1
ATOM 630 O O . TRP A 1 83 ? -0.605 -15.274 22.793 1.00 82.88 83 TRP A O 1
ATOM 640 N N . LEU A 1 84 ? -2.815 -14.887 22.826 1.00 80.94 84 LEU A N 1
ATOM 641 C CA . LEU A 1 84 ? -2.870 -14.217 24.133 1.00 80.94 84 LEU A CA 1
ATOM 642 C C . LEU A 1 84 ? -2.725 -15.186 25.309 1.00 80.94 84 LEU A C 1
ATOM 644 O O . LEU A 1 84 ? -2.288 -14.782 26.384 1.00 80.94 84 LEU A O 1
ATOM 648 N N . THR A 1 85 ? -3.115 -16.450 25.140 1.00 76.31 85 THR A N 1
ATOM 649 C CA . THR A 1 85 ? -3.035 -17.468 26.202 1.00 76.31 85 THR A CA 1
ATOM 650 C C . THR A 1 85 ? -1.729 -18.245 26.174 1.00 76.31 85 THR A C 1
ATOM 652 O O . THR A 1 85 ? -1.404 -18.951 27.124 1.00 76.31 85 THR A O 1
ATOM 655 N N . THR A 1 86 ? -0.969 -18.127 25.089 1.00 75.12 86 THR A N 1
ATOM 656 C CA . THR A 1 86 ? 0.312 -18.806 24.947 1.00 75.12 86 THR A CA 1
ATOM 657 C C . THR A 1 86 ? 1.393 -17.943 25.596 1.00 75.12 86 THR A C 1
ATOM 659 O O . THR A 1 86 ? 1.669 -16.852 25.114 1.00 75.12 86 THR A O 1
ATOM 662 N N . ALA A 1 87 ? 2.042 -18.417 26.665 1.00 63.84 87 ALA A N 1
ATOM 663 C CA . ALA A 1 87 ? 3.118 -17.673 27.342 1.00 63.84 87 ALA A CA 1
ATOM 664 C C . ALA A 1 87 ? 4.314 -17.363 26.409 1.00 63.84 87 ALA A C 1
ATOM 666 O O . ALA A 1 87 ? 5.048 -16.386 26.577 1.00 63.84 87 ALA A O 1
ATOM 667 N N . THR A 1 88 ? 4.499 -18.193 25.381 1.00 63.06 88 THR A N 1
ATOM 668 C CA . THR A 1 88 ? 5.569 -18.094 24.384 1.00 63.06 88 THR A CA 1
ATOM 669 C C . THR A 1 88 ? 5.040 -18.409 22.984 1.00 63.06 88 THR A C 1
ATOM 671 O O . THR A 1 88 ? 5.289 -19.492 22.451 1.00 63.06 88 THR A O 1
ATOM 674 N N . PRO A 1 89 ? 4.312 -17.476 22.340 1.00 64.50 89 PRO A N 1
ATOM 675 C CA . PRO A 1 89 ? 3.876 -17.696 20.971 1.00 64.50 89 PRO A CA 1
ATOM 676 C C . PRO A 1 89 ? 5.121 -17.772 20.075 1.00 64.50 89 PRO A C 1
ATOM 678 O O . PRO A 1 89 ? 5.974 -16.881 20.097 1.00 64.50 89 PRO A O 1
ATOM 681 N N . LYS A 1 90 ? 5.255 -18.871 19.316 1.00 68.12 90 LYS A N 1
ATOM 682 C CA . LYS A 1 90 ? 6.399 -19.114 18.410 1.00 68.12 90 LYS A CA 1
ATOM 683 C C . LYS A 1 90 ? 6.526 -18.041 17.324 1.00 68.12 90 LYS A C 1
ATOM 685 O O . LYS A 1 90 ? 7.622 -17.803 16.831 1.00 68.12 90 LYS A O 1
ATOM 690 N N . ASN A 1 91 ? 5.415 -17.401 16.961 1.00 70.94 91 ASN A N 1
ATOM 691 C CA . ASN A 1 91 ? 5.357 -16.318 15.988 1.00 70.94 91 ASN A CA 1
ATOM 692 C C . ASN A 1 91 ? 4.650 -15.104 16.609 1.00 70.94 91 ASN A C 1
ATOM 694 O O . ASN A 1 91 ? 3.656 -15.297 17.311 1.00 70.94 91 ASN A O 1
ATOM 698 N N . PRO A 1 92 ? 5.123 -13.870 16.352 1.00 70.00 92 PRO A N 1
ATOM 699 C CA . PRO A 1 92 ? 4.377 -12.673 16.725 1.00 70.00 92 PRO A CA 1
ATOM 700 C C . PRO A 1 92 ? 3.024 -12.641 15.991 1.00 70.00 92 PRO A C 1
ATOM 702 O O . PRO A 1 92 ? 2.932 -13.187 14.883 1.00 70.00 92 PRO A O 1
ATOM 705 N N . PRO A 1 93 ? 1.986 -12.012 16.576 1.00 77.62 93 PRO A N 1
ATOM 706 C CA . PRO A 1 93 ? 0.705 -11.866 15.900 1.00 77.62 93 PRO A CA 1
ATOM 707 C C . PRO A 1 93 ? 0.890 -11.080 14.601 1.00 77.62 93 PRO A C 1
ATOM 709 O O . PRO A 1 93 ? 1.674 -10.129 14.530 1.00 77.62 93 PRO A O 1
ATOM 712 N N . SER A 1 94 ? 0.158 -11.483 13.566 1.00 80.38 94 SER A N 1
ATOM 713 C CA . SER A 1 94 ? 0.055 -10.689 12.343 1.00 80.38 94 SER A CA 1
ATOM 714 C C . SER A 1 94 ? -0.612 -9.340 12.632 1.00 80.38 94 SER A C 1
ATOM 716 O O . SER A 1 94 ? -1.352 -9.185 13.606 1.00 80.38 94 SER A O 1
ATOM 718 N N . GLU A 1 95 ? -0.386 -8.358 11.760 1.00 77.62 95 GLU A N 1
ATOM 719 C CA . GLU A 1 95 ? -1.071 -7.065 11.850 1.00 77.62 95 GLU A CA 1
ATOM 720 C C . GLU A 1 95 ? -2.599 -7.225 11.852 1.00 77.62 95 GLU A C 1
ATOM 722 O O . GLU A 1 95 ? -3.288 -6.563 12.626 1.00 77.62 95 GLU A O 1
ATOM 727 N N . GLU A 1 96 ? -3.130 -8.146 11.047 1.00 80.19 96 GLU A N 1
ATOM 728 C CA . GLU A 1 96 ? -4.566 -8.432 10.991 1.00 80.19 96 GLU A CA 1
ATOM 729 C C . GLU A 1 96 ? -5.100 -8.957 12.328 1.00 80.19 96 GLU A C 1
ATOM 731 O O . GLU A 1 96 ? -6.119 -8.463 12.808 1.00 80.19 96 GLU A O 1
ATOM 736 N N . GLN A 1 97 ? -4.381 -9.884 12.970 1.00 84.25 97 GLN A N 1
ATOM 737 C CA . GLN A 1 97 ? -4.743 -10.411 14.291 1.00 84.25 97 GLN A CA 1
ATOM 738 C C . GLN A 1 97 ? -4.705 -9.328 15.376 1.00 84.25 97 GLN A C 1
ATOM 740 O O . GLN A 1 97 ? -5.610 -9.257 16.205 1.00 84.25 97 GLN A O 1
ATOM 745 N N . ALA A 1 98 ? -3.695 -8.454 15.358 1.00 83.31 98 ALA A N 1
ATOM 746 C CA . ALA A 1 98 ? -3.594 -7.364 16.325 1.00 83.31 98 ALA A CA 1
ATOM 747 C C . ALA A 1 98 ? -4.755 -6.363 16.177 1.00 83.31 98 ALA A C 1
ATOM 749 O O . ALA A 1 98 ? -5.334 -5.931 17.174 1.00 83.31 98 ALA A O 1
ATOM 750 N N . TRP A 1 99 ? -5.130 -6.008 14.942 1.00 83.19 99 TRP A N 1
ATOM 751 C CA . TRP A 1 99 ? -6.269 -5.116 14.703 1.00 83.19 99 TRP A CA 1
ATOM 752 C C . TRP A 1 99 ? -7.604 -5.755 15.071 1.00 83.19 99 TRP A C 1
ATOM 754 O O . TRP A 1 99 ? -8.446 -5.066 15.640 1.00 83.19 99 TRP A O 1
ATOM 764 N N . ALA A 1 100 ? -7.787 -7.045 14.774 1.00 87.38 100 ALA A N 1
ATOM 765 C CA . ALA A 1 100 ? -8.990 -7.779 15.152 1.00 87.38 100 ALA A CA 1
ATOM 766 C C . ALA A 1 100 ? -9.205 -7.747 16.673 1.00 87.38 100 ALA A C 1
ATOM 768 O O . ALA A 1 100 ? -10.298 -7.408 17.123 1.00 87.38 100 ALA A O 1
ATOM 769 N N . LEU A 1 101 ? -8.139 -7.953 17.459 1.00 88.56 101 LEU A N 1
ATOM 770 C CA . LEU A 1 101 ? -8.200 -7.823 18.915 1.00 88.56 101 LEU A CA 1
ATOM 771 C C . LEU A 1 101 ? -8.641 -6.417 19.356 1.00 88.56 101 LEU A C 1
ATOM 773 O O . LEU A 1 101 ? -9.512 -6.286 20.212 1.00 88.56 101 LEU A O 1
ATOM 777 N N . VAL A 1 102 ? -8.064 -5.353 18.785 1.00 87.50 102 VAL A N 1
ATOM 778 C CA . VAL A 1 102 ? -8.459 -3.972 19.125 1.00 87.50 102 VAL A CA 1
ATOM 779 C C . VAL A 1 102 ? -9.931 -3.714 18.800 1.00 87.50 102 VAL A C 1
ATOM 781 O O . VAL A 1 102 ? -10.630 -3.095 19.604 1.00 87.50 102 VAL A O 1
ATOM 784 N N . ASP A 1 103 ? -10.407 -4.182 17.646 1.00 88.69 103 ASP A N 1
ATOM 785 C CA . ASP A 1 103 ? -11.791 -3.984 17.213 1.00 88.69 103 ASP A CA 1
ATOM 786 C C . ASP A 1 103 ? -12.783 -4.748 18.114 1.00 88.69 103 ASP A C 1
ATOM 788 O O . ASP A 1 103 ? -13.836 -4.204 18.467 1.00 88.69 103 ASP A O 1
ATOM 792 N N . GLU A 1 104 ? -12.441 -5.968 18.540 1.00 89.19 104 GLU A N 1
ATOM 793 C CA . GLU A 1 104 ? -13.227 -6.763 19.493 1.00 89.19 104 GLU A CA 1
ATOM 794 C C . GLU A 1 104 ? -13.253 -6.140 20.891 1.00 89.19 104 GLU A C 1
ATOM 796 O O . GLU A 1 104 ? -14.326 -6.024 21.485 1.00 89.19 104 GLU A O 1
ATOM 801 N N . LEU A 1 105 ? -12.107 -5.677 21.400 1.00 88.44 105 LEU A N 1
ATOM 802 C CA . LEU A 1 105 ? -12.019 -4.988 22.691 1.00 88.44 105 LEU A CA 1
ATOM 803 C C . LEU A 1 105 ? -12.790 -3.669 22.689 1.00 88.44 105 LEU A C 1
ATOM 805 O O . LEU A 1 105 ? -13.424 -3.319 23.682 1.00 88.44 105 LEU A O 1
ATOM 809 N N . GLN A 1 106 ? -12.767 -2.937 21.574 1.00 88.69 106 GLN A N 1
ATOM 810 C CA . GLN A 1 106 ? -13.558 -1.722 21.427 1.00 88.69 106 GLN A CA 1
ATOM 811 C C . GLN A 1 106 ? -15.058 -2.030 21.384 1.00 88.69 106 GLN A C 1
ATOM 813 O O . GLN A 1 106 ? -15.829 -1.333 22.036 1.00 88.69 106 GLN A O 1
ATOM 818 N N . THR A 1 107 ? -15.471 -3.086 20.681 1.00 88.81 107 THR A N 1
ATOM 819 C CA . THR A 1 107 ? -16.875 -3.531 20.667 1.00 88.81 107 THR A CA 1
ATOM 820 C C . THR A 1 107 ? -17.332 -3.924 22.070 1.00 88.81 107 THR A C 1
ATOM 822 O O . THR A 1 107 ? -18.377 -3.469 22.527 1.00 88.81 107 THR A O 1
ATOM 825 N N . LEU A 1 108 ? -16.513 -4.704 22.785 1.00 88.19 108 LEU A N 1
ATOM 826 C CA . LEU A 1 108 ? -16.759 -5.071 24.176 1.00 88.19 108 LEU A CA 1
ATOM 827 C C . LEU A 1 108 ? -16.912 -3.826 25.056 1.00 88.19 108 LEU A C 1
ATOM 829 O O . LEU A 1 108 ? -17.902 -3.716 25.773 1.00 88.19 108 LEU A O 1
ATOM 833 N N . TRP A 1 109 ? -15.994 -2.862 24.938 1.00 88.25 109 TRP A N 1
ATOM 834 C CA . TRP A 1 109 ? -16.059 -1.607 25.685 1.00 88.25 109 TRP A CA 1
ATOM 835 C C . TRP A 1 109 ? -17.350 -0.835 25.411 1.00 88.25 109 TRP A C 1
ATOM 837 O O . TRP A 1 109 ? -17.995 -0.415 26.363 1.00 88.25 109 TRP A O 1
ATOM 847 N N . ILE A 1 110 ? -17.782 -0.689 24.153 1.00 86.06 110 ILE A N 1
ATOM 848 C CA . ILE A 1 110 ? -19.030 0.027 23.832 1.00 86.06 110 ILE A CA 1
ATOM 849 C C . ILE A 1 110 ? -20.247 -0.678 24.460 1.00 86.06 110 ILE A C 1
ATOM 851 O O . ILE A 1 110 ? -21.142 -0.011 24.986 1.00 86.06 110 ILE A O 1
ATOM 855 N N . CYS A 1 111 ? -20.270 -2.015 24.450 1.00 84.94 111 CYS A N 1
ATOM 856 C CA . CYS A 1 111 ? -21.359 -2.800 25.030 1.00 84.94 111 CYS A CA 1
ATOM 857 C C . CYS A 1 111 ? -21.413 -2.714 26.563 1.00 84.94 111 CYS A C 1
ATOM 859 O O . CYS A 1 111 ? -22.505 -2.702 27.127 1.00 84.94 111 CYS A O 1
ATOM 861 N N . THR A 1 112 ? -20.262 -2.654 27.241 1.00 84.94 112 THR A N 1
ATOM 862 C CA . THR A 1 112 ? -20.189 -2.715 28.713 1.00 84.94 112 THR A CA 1
ATOM 863 C C . THR A 1 112 ? -19.969 -1.362 29.387 1.00 84.94 112 THR A C 1
ATOM 865 O O . THR A 1 112 ? -20.098 -1.268 30.603 1.00 84.94 112 THR A O 1
ATOM 868 N N . ALA A 1 113 ? -19.608 -0.313 28.645 1.00 83.06 113 ALA A N 1
ATOM 869 C CA . ALA A 1 113 ? -19.363 1.014 29.203 1.00 83.06 113 ALA A CA 1
ATOM 870 C C . ALA A 1 113 ? -20.637 1.638 29.787 1.00 83.06 113 ALA A C 1
ATOM 872 O O . ALA A 1 113 ? -21.746 1.447 29.275 1.00 83.06 113 ALA A O 1
ATOM 873 N N . SER A 1 114 ? -20.464 2.440 30.841 1.00 82.94 114 SER A N 1
ATOM 874 C CA . SER A 1 114 ? -21.547 3.223 31.437 1.00 82.94 114 SER A CA 1
ATOM 875 C C . SER A 1 114 ? -22.122 4.233 30.437 1.00 82.94 114 SER A C 1
ATOM 877 O O . SER A 1 114 ? -21.437 4.679 29.514 1.00 82.94 114 SER A O 1
ATOM 879 N N . THR A 1 115 ? -23.380 4.633 30.630 1.00 82.19 115 THR A N 1
ATOM 880 C CA . THR A 1 115 ? -24.045 5.641 29.783 1.00 82.19 115 THR A CA 1
ATOM 881 C C . THR A 1 115 ? -23.270 6.960 29.744 1.00 82.19 115 THR A C 1
ATOM 883 O O . THR A 1 115 ? -23.111 7.543 28.675 1.00 82.19 115 THR A O 1
ATOM 886 N N . ALA A 1 116 ? -22.696 7.382 30.875 1.00 82.56 116 ALA A N 1
ATOM 887 C CA . ALA A 1 116 ? -21.845 8.569 30.958 1.00 82.56 116 ALA A CA 1
ATOM 888 C C . ALA A 1 116 ? -20.564 8.442 30.112 1.00 82.56 116 ALA A C 1
ATOM 890 O O . ALA A 1 116 ? -20.217 9.368 29.382 1.00 82.56 116 ALA A O 1
ATOM 891 N N . ALA A 1 117 ? -19.885 7.290 30.156 1.00 83.44 117 ALA A N 1
ATOM 892 C CA . ALA A 1 117 ? -18.689 7.045 29.347 1.00 83.44 117 ALA A CA 1
ATOM 893 C C . ALA A 1 117 ? -19.013 6.968 27.843 1.00 83.44 117 ALA A C 1
ATOM 895 O O . ALA A 1 117 ? -18.243 7.454 27.014 1.00 83.44 117 ALA A O 1
ATOM 896 N N . VAL A 1 118 ? -20.171 6.401 27.489 1.00 83.12 118 VAL A N 1
ATOM 897 C CA . VAL A 1 118 ? -20.697 6.393 26.117 1.00 83.12 118 VAL A CA 1
ATOM 898 C C . VAL A 1 118 ? -20.987 7.818 25.638 1.00 83.12 118 VAL A C 1
ATOM 900 O O . VAL A 1 118 ? -20.552 8.191 24.550 1.00 83.12 118 VAL A O 1
ATOM 903 N N . ALA A 1 119 ? -21.663 8.637 26.446 1.00 83.00 119 ALA A N 1
ATOM 904 C CA . ALA A 1 119 ? -21.968 10.025 26.106 1.00 83.00 119 ALA A CA 1
ATOM 905 C C . ALA A 1 119 ? -20.698 10.877 25.934 1.00 83.00 119 ALA A C 1
ATOM 907 O O . ALA A 1 119 ? -20.598 11.624 24.957 1.00 83.00 119 ALA A O 1
ATOM 908 N N . ASP A 1 120 ? -19.710 10.724 26.823 1.00 84.88 120 ASP A N 1
ATOM 909 C CA . ASP A 1 120 ? -18.403 11.379 26.688 1.00 84.88 120 ASP A CA 1
ATOM 910 C C . ASP A 1 120 ? -17.708 10.951 25.386 1.00 84.88 120 ASP A C 1
ATOM 912 O O . ASP A 1 120 ? -17.286 11.798 24.597 1.00 84.88 120 ASP A O 1
ATOM 916 N N . ALA A 1 121 ? -17.672 9.649 25.086 1.00 84.12 121 ALA A N 1
ATOM 917 C CA . ALA A 1 121 ? -17.087 9.155 23.843 1.00 84.12 121 ALA A CA 1
ATOM 918 C C . ALA A 1 121 ? -17.776 9.721 22.596 1.00 84.12 121 ALA A C 1
ATOM 920 O O . ALA A 1 121 ? -17.070 10.173 21.698 1.00 84.12 121 ALA A O 1
ATOM 921 N N . VAL A 1 122 ? -19.115 9.768 22.552 1.00 84.94 122 VAL A N 1
ATOM 922 C CA . VAL A 1 122 ? -19.862 10.414 21.454 1.00 84.94 122 VAL A CA 1
ATOM 923 C C . VAL A 1 122 ? -19.480 11.886 21.327 1.00 84.94 122 VAL A C 1
ATOM 925 O O . VAL A 1 122 ? -19.259 12.360 20.215 1.00 84.94 122 VAL A O 1
ATOM 928 N N . SER A 1 123 ? -19.347 12.608 22.443 1.00 83.44 123 SER A N 1
ATOM 929 C CA . SER A 1 123 ? -19.009 14.037 22.424 1.00 83.44 123 SER A CA 1
ATOM 930 C C . SER A 1 123 ? -17.616 14.324 21.846 1.00 83.44 123 SER A C 1
ATOM 932 O O . SER A 1 123 ? -17.398 15.373 21.239 1.00 83.44 123 SER A O 1
ATOM 934 N N . ARG A 1 124 ? -16.687 13.367 21.979 1.00 81.56 124 ARG A N 1
ATOM 935 C CA . ARG A 1 124 ? -15.330 13.435 21.420 1.00 81.56 124 ARG A CA 1
ATOM 936 C C . ARG A 1 124 ? -15.270 13.086 19.932 1.00 81.56 124 ARG A C 1
ATOM 938 O O . ARG A 1 124 ? -14.262 13.385 19.289 1.00 81.56 124 ARG A O 1
ATOM 945 N N . VAL A 1 125 ? -16.304 12.458 19.365 1.00 80.56 125 VAL A N 1
ATOM 946 C CA . VAL A 1 125 ? -16.327 12.142 17.932 1.00 80.56 125 VAL A CA 1
ATOM 947 C C . VAL A 1 125 ? -16.511 13.434 17.135 1.00 80.56 125 VAL A C 1
ATOM 949 O O . VAL A 1 125 ? -17.550 14.081 17.180 1.00 80.56 125 VAL A O 1
ATOM 952 N N . THR A 1 126 ? -15.487 13.806 16.367 1.00 68.06 126 THR A N 1
ATOM 953 C CA . THR A 1 126 ? -15.456 15.034 15.547 1.00 68.06 126 THR A CA 1
ATOM 954 C C . THR A 1 126 ? -16.219 14.890 14.221 1.00 68.06 126 THR A C 1
ATOM 956 O O . THR A 1 126 ? -16.066 15.707 13.316 1.00 68.06 126 THR A O 1
ATOM 959 N N . GLU A 1 127 ? -17.011 13.832 14.049 1.00 68.25 127 GLU A N 1
ATOM 960 C CA . GLU A 1 127 ? -17.701 13.592 12.786 1.00 68.25 127 GLU A CA 1
ATOM 961 C C . GLU A 1 127 ? -18.837 14.596 12.564 1.00 68.25 127 GLU A C 1
ATOM 963 O O . GLU A 1 127 ? -19.609 14.872 13.483 1.00 68.25 127 GLU A O 1
ATOM 968 N N . PRO A 1 128 ? -19.017 15.096 11.328 1.00 59.06 128 PRO A N 1
ATOM 969 C CA . PRO A 1 128 ? -20.076 16.055 11.007 1.00 59.06 128 PRO A CA 1
ATOM 970 C C . PRO A 1 128 ? -21.488 15.477 11.196 1.00 59.06 128 PRO A C 1
ATOM 972 O O . PRO A 1 128 ? -22.448 16.233 11.306 1.00 59.06 128 PRO A O 1
ATOM 975 N N . ARG A 1 129 ? -21.616 14.144 11.253 1.00 62.47 129 ARG A N 1
ATOM 976 C CA . ARG A 1 129 ? -22.861 13.418 11.537 1.00 62.47 129 ARG A CA 1
ATOM 977 C C . ARG A 1 129 ? -22.997 12.956 12.985 1.00 62.47 129 ARG A C 1
ATOM 979 O O . ARG A 1 129 ? -24.001 12.316 13.278 1.00 62.47 129 ARG A O 1
ATOM 986 N N . ALA A 1 130 ? -22.033 13.254 13.865 1.00 66.81 130 ALA A N 1
ATOM 987 C CA . ALA A 1 130 ? -22.105 12.874 15.270 1.00 66.81 130 ALA A CA 1
ATOM 988 C C . ALA A 1 130 ? -23.345 13.524 15.897 1.00 66.81 130 ALA A C 1
ATOM 990 O O . ALA A 1 130 ? -23.436 14.756 15.988 1.00 66.81 130 ALA A O 1
ATOM 991 N N . PRO A 1 131 ? -24.339 12.727 16.285 1.00 68.50 131 PRO A N 1
ATOM 992 C CA . PRO A 1 131 ? -25.638 13.280 16.575 1.00 68.50 131 PRO A CA 1
ATOM 993 C C . PRO A 1 131 ? -25.676 13.684 18.051 1.00 68.50 131 PRO A C 1
ATOM 995 O O . PRO A 1 131 ? -25.903 12.891 18.961 1.00 68.50 131 PRO A O 1
ATOM 998 N N . LYS A 1 132 ? -25.394 14.969 18.288 1.00 69.12 132 LYS A N 1
ATOM 999 C CA . LYS A 1 132 ? -25.216 15.550 19.630 1.00 69.12 132 LYS A CA 1
ATOM 1000 C C . LYS A 1 132 ? -26.473 15.497 20.513 1.00 69.12 132 LYS A C 1
ATOM 1002 O O . LYS A 1 132 ? -26.361 15.720 21.712 1.00 69.12 132 LYS A O 1
ATOM 1007 N N . GLN A 1 133 ? -27.644 15.214 19.936 1.00 76.81 133 GLN A N 1
ATOM 1008 C CA . GLN A 1 133 ? -28.950 15.288 20.602 1.00 76.81 133 GLN A CA 1
ATOM 1009 C C . GLN A 1 133 ? -29.703 13.948 20.703 1.00 76.81 133 GLN A C 1
ATOM 1011 O O . GLN A 1 133 ? -30.868 13.970 21.087 1.00 76.81 133 GLN A O 1
ATOM 1016 N N . LEU A 1 134 ? -29.106 12.787 20.382 1.00 78.94 134 LEU A N 1
ATOM 1017 C CA . LEU A 1 134 ? -29.848 11.532 20.597 1.00 78.94 134 LEU A CA 1
ATOM 1018 C C . LEU A 1 134 ? -30.104 11.258 22.083 1.00 78.94 134 LEU A C 1
ATOM 1020 O O . LEU A 1 134 ? -29.262 11.603 22.922 1.00 78.94 134 LEU A O 1
ATOM 1024 N N . PRO A 1 135 ? -31.217 10.571 22.397 1.00 83.56 135 PRO A N 1
ATOM 1025 C CA . PRO A 1 135 ? -31.403 9.902 23.676 1.00 83.56 135 PRO A CA 1
ATOM 1026 C C . PRO A 1 135 ? -30.201 9.015 24.025 1.00 83.56 135 PRO A C 1
ATOM 1028 O O . PRO A 1 135 ? -29.579 8.411 23.150 1.00 83.56 135 PRO A O 1
ATOM 1031 N N . ASP A 1 136 ? -29.882 8.895 25.315 1.00 77.38 136 ASP A N 1
ATOM 1032 C CA . ASP A 1 136 ? -28.733 8.100 25.774 1.00 77.38 136 ASP A CA 1
ATOM 1033 C C . ASP A 1 136 ? -28.819 6.619 25.374 1.00 77.38 136 ASP A C 1
ATOM 1035 O O . ASP A 1 136 ? -27.783 5.987 25.159 1.00 77.38 136 ASP A O 1
ATOM 1039 N N . ALA A 1 137 ? -30.037 6.085 25.224 1.00 77.06 137 ALA A N 1
ATOM 1040 C CA . ALA A 1 137 ? -30.276 4.728 24.740 1.00 77.06 137 ALA A CA 1
ATOM 1041 C C . ALA A 1 137 ? -29.734 4.525 23.313 1.00 77.06 137 ALA A C 1
ATOM 1043 O O . ALA A 1 137 ? -29.021 3.559 23.051 1.00 77.06 137 ALA A O 1
ATOM 1044 N N . ASP A 1 138 ? -29.964 5.493 22.426 1.00 86.19 138 ASP A N 1
ATOM 1045 C CA . ASP A 1 138 ? -29.617 5.379 21.009 1.00 86.19 138 ASP A CA 1
ATOM 1046 C C . ASP A 1 138 ? -28.146 5.738 20.732 1.00 86.19 138 ASP A C 1
ATOM 1048 O O . ASP A 1 138 ? -27.582 5.367 19.700 1.00 86.19 138 ASP A O 1
ATOM 1052 N N . LYS A 1 139 ? -27.477 6.442 21.661 1.00 84.75 139 LYS A N 1
ATOM 1053 C CA . LYS A 1 139 ? -26.044 6.778 21.550 1.00 84.75 139 LYS A CA 1
ATOM 1054 C C . LYS A 1 139 ? -25.165 5.533 21.472 1.00 84.75 139 LYS A C 1
ATOM 1056 O O . LYS A 1 139 ? -24.178 5.529 20.733 1.00 84.75 139 LYS A O 1
ATOM 1061 N N . ARG A 1 140 ? -25.502 4.481 22.227 1.00 86.62 140 ARG A N 1
ATOM 1062 C CA . ARG A 1 140 ? -24.743 3.222 22.219 1.00 86.62 140 ARG A CA 1
ATOM 1063 C C . ARG A 1 140 ? -24.900 2.502 20.882 1.00 86.62 140 ARG A C 1
ATOM 1065 O O . ARG A 1 140 ? -23.892 2.117 20.291 1.00 86.62 140 ARG A O 1
ATOM 1072 N N . ASP A 1 141 ? -26.126 2.393 20.384 1.00 86.94 141 ASP A N 1
ATOM 1073 C CA . ASP A 1 141 ? -26.414 1.760 19.094 1.00 86.94 141 ASP A CA 1
ATOM 1074 C C . ASP A 1 141 ? -25.755 2.520 17.941 1.00 86.94 141 ASP A C 1
ATOM 1076 O O . ASP A 1 141 ? -25.150 1.914 17.053 1.00 86.94 141 ASP A O 1
ATOM 1080 N N . TRP A 1 142 ? -25.761 3.853 18.002 1.00 89.12 142 TRP A N 1
ATOM 1081 C CA . TRP A 1 142 ? -25.043 4.688 17.046 1.00 89.12 142 TRP A CA 1
ATOM 1082 C C . TRP A 1 142 ? -23.519 4.471 17.093 1.00 89.12 142 TRP A C 1
ATOM 1084 O O . TRP A 1 142 ? -22.880 4.340 16.044 1.00 89.12 142 TRP A O 1
ATOM 1094 N N . LEU A 1 143 ? -22.912 4.381 18.285 1.00 86.06 143 LEU A N 1
ATOM 1095 C CA . LEU A 1 143 ? -21.480 4.074 18.421 1.00 86.06 143 LEU A CA 1
ATOM 1096 C C . LEU A 1 143 ? -21.131 2.680 17.890 1.00 86.06 143 LEU A C 1
ATOM 1098 O O . LEU A 1 143 ? -20.096 2.514 17.245 1.00 86.06 143 LEU A O 1
ATOM 1102 N N . LEU A 1 144 ? -21.977 1.679 18.139 1.00 86.94 144 LEU A N 1
ATOM 1103 C CA . LEU A 1 144 ? -21.776 0.331 17.607 1.00 86.94 144 LEU A CA 1
ATOM 1104 C C . LEU A 1 144 ? -21.887 0.321 16.082 1.00 86.94 144 LEU A C 1
ATOM 1106 O O . LEU A 1 144 ? -21.003 -0.209 15.407 1.00 86.94 144 LEU A O 1
ATOM 1110 N N . GLY A 1 145 ? -22.930 0.948 15.535 1.00 87.38 145 GLY A N 1
ATOM 1111 C CA . GLY A 1 145 ? -23.142 1.053 14.094 1.00 87.38 145 GLY A CA 1
ATOM 1112 C C . GLY A 1 145 ? -21.982 1.757 13.393 1.00 87.38 145 GLY A C 1
ATOM 1113 O O . GLY A 1 145 ? -21.418 1.216 12.438 1.00 87.38 145 GLY A O 1
ATOM 1114 N N . SER A 1 146 ? -21.559 2.911 13.915 1.00 86.88 146 SER A N 1
ATOM 1115 C CA . SER A 1 146 ? -20.412 3.650 13.381 1.00 86.88 146 SER A CA 1
ATOM 1116 C C . SER A 1 146 ? -19.114 2.850 13.503 1.00 86.88 146 SER A C 1
ATOM 1118 O O . SER A 1 146 ? -18.354 2.791 12.537 1.00 86.88 146 SER A O 1
ATOM 1120 N N . HIS A 1 147 ? -18.852 2.166 14.623 1.00 85.94 147 HIS A N 1
ATOM 1121 C CA . HIS A 1 147 ? -17.660 1.321 14.776 1.00 85.94 147 HIS A CA 1
ATOM 1122 C C . HIS A 1 147 ? -17.630 0.171 13.761 1.00 85.94 147 HIS A C 1
ATOM 1124 O O . HIS A 1 147 ? -16.614 -0.028 13.094 1.00 85.94 147 HIS A O 1
ATOM 1130 N N . ILE A 1 148 ? -18.750 -0.533 13.566 1.00 86.81 148 ILE A N 1
ATOM 1131 C CA . ILE A 1 148 ? -18.873 -1.616 12.575 1.00 86.81 148 ILE A CA 1
ATOM 1132 C C . ILE A 1 148 ? -18.679 -1.079 11.151 1.00 86.81 148 ILE A C 1
ATOM 1134 O O . ILE A 1 148 ? -17.993 -1.701 10.333 1.00 86.81 148 ILE A O 1
ATOM 1138 N N . GLU A 1 149 ? -19.248 0.084 10.831 1.00 86.56 149 GLU A N 1
ATOM 1139 C CA . GLU A 1 149 ? -19.069 0.717 9.524 1.00 86.56 149 GLU A CA 1
ATOM 1140 C C . GLU A 1 149 ? -17.599 1.080 9.275 1.00 86.56 149 GLU A C 1
ATOM 1142 O O . GLU A 1 149 ? -17.040 0.740 8.225 1.00 86.56 149 GLU A O 1
ATOM 1147 N N . HIS A 1 150 ? -16.937 1.675 10.269 1.00 83.56 150 HIS A N 1
ATOM 1148 C CA . HIS A 1 150 ? -15.511 1.979 10.221 1.00 83.56 150 HIS A CA 1
ATOM 1149 C C . HIS A 1 150 ? -14.658 0.721 10.091 1.00 83.56 150 HIS A C 1
ATOM 1151 O O . HIS A 1 150 ? -13.697 0.714 9.318 1.00 83.56 150 HIS A O 1
ATOM 1157 N N . GLN A 1 151 ? -15.008 -0.357 10.792 1.00 84.31 151 GLN A N 1
ATOM 1158 C CA . GLN A 1 151 ? -14.327 -1.642 10.690 1.00 84.31 151 GLN A CA 1
ATOM 1159 C C . GLN A 1 151 ? -14.437 -2.203 9.267 1.00 84.31 151 GLN A C 1
ATOM 1161 O O . GLN A 1 151 ? -13.425 -2.555 8.657 1.00 84.31 151 GLN A O 1
ATOM 1166 N N . ARG A 1 152 ? -15.638 -2.192 8.675 1.00 83.94 152 ARG A N 1
ATOM 1167 C CA . ARG A 1 152 ? -15.867 -2.611 7.281 1.00 83.94 152 ARG A CA 1
ATOM 1168 C C . ARG A 1 152 ? -15.130 -1.718 6.287 1.00 83.94 152 ARG A C 1
ATOM 1170 O O . ARG A 1 152 ? -14.586 -2.211 5.298 1.00 83.94 152 ARG A O 1
ATOM 1177 N N . ALA A 1 153 ? -15.101 -0.406 6.511 1.00 82.38 153 ALA A N 1
ATOM 1178 C CA . ALA A 1 153 ? -14.374 0.537 5.665 1.00 82.38 153 ALA A CA 1
ATOM 1179 C C . ALA A 1 153 ? -12.856 0.299 5.728 1.00 82.38 153 ALA A C 1
ATOM 1181 O O . ALA A 1 153 ? -12.203 0.213 4.685 1.00 82.38 153 ALA A O 1
ATOM 1182 N N . ARG A 1 154 ? -12.298 0.107 6.931 1.00 80.38 154 ARG A N 1
ATOM 1183 C CA . ARG A 1 154 ? -10.880 -0.224 7.142 1.00 80.38 154 ARG A CA 1
ATOM 1184 C C . ARG A 1 154 ? -10.525 -1.581 6.542 1.00 80.38 154 ARG A C 1
ATOM 1186 O O . ARG A 1 154 ? -9.514 -1.675 5.853 1.00 80.38 154 ARG A O 1
ATOM 1193 N N . GLY A 1 155 ? -11.365 -2.599 6.728 1.00 78.06 155 GLY A N 1
ATOM 1194 C CA . GLY A 1 155 ? -11.193 -3.922 6.123 1.00 78.06 155 GLY A CA 1
ATOM 1195 C C . GLY A 1 155 ? -11.140 -3.853 4.596 1.00 78.06 155 GLY A C 1
ATOM 1196 O O . GLY A 1 155 ? -10.188 -4.337 3.987 1.00 78.06 155 GLY A O 1
ATOM 1197 N N . ARG A 1 156 ? -12.092 -3.142 3.970 1.00 80.88 156 ARG A N 1
ATOM 1198 C CA . ARG A 1 156 ? -12.089 -2.893 2.516 1.00 80.88 156 ARG A CA 1
ATOM 1199 C C . ARG A 1 156 ? -10.844 -2.133 2.058 1.00 80.88 156 ARG A C 1
ATOM 1201 O O . ARG A 1 156 ? -10.270 -2.475 1.025 1.00 80.88 156 ARG A O 1
ATOM 1208 N N . ALA A 1 157 ? -10.410 -1.119 2.806 1.00 74.56 157 ALA A N 1
ATOM 1209 C CA . ALA A 1 157 ? -9.206 -0.358 2.480 1.00 74.56 157 ALA A CA 1
ATOM 1210 C C . ALA A 1 157 ? -7.943 -1.236 2.527 1.00 74.56 157 ALA A C 1
ATOM 1212 O O . ALA A 1 157 ? -7.156 -1.205 1.583 1.00 74.56 157 ALA A O 1
ATOM 1213 N N . ARG A 1 158 ? -7.788 -2.067 3.566 1.00 75.56 158 ARG A N 1
ATOM 1214 C CA . ARG A 1 158 ? -6.665 -3.011 3.705 1.00 75.56 158 ARG A CA 1
ATOM 1215 C C . ARG A 1 158 ? -6.672 -4.073 2.604 1.00 75.56 158 ARG A C 1
ATOM 1217 O O . ARG A 1 158 ? -5.645 -4.291 1.969 1.00 75.56 158 ARG A O 1
ATOM 1224 N N . ALA A 1 159 ? -7.833 -4.661 2.304 1.00 74.56 159 ALA A N 1
ATOM 1225 C CA . ALA A 1 159 ? -7.978 -5.633 1.217 1.00 74.56 159 ALA A CA 1
ATOM 1226 C C . ALA A 1 159 ? -7.612 -5.029 -0.152 1.00 74.56 159 ALA A C 1
ATOM 1228 O O . ALA A 1 159 ? -6.915 -5.645 -0.955 1.00 74.56 159 ALA A O 1
ATOM 1229 N N . ARG A 1 160 ? -8.015 -3.779 -0.416 1.00 78.00 160 ARG A N 1
ATOM 1230 C CA . ARG A 1 160 ? -7.602 -3.058 -1.631 1.00 78.00 160 ARG A CA 1
ATOM 1231 C C . ARG A 1 160 ? -6.099 -2.791 -1.656 1.00 78.00 160 ARG A C 1
ATOM 1233 O O . ARG A 1 160 ? -5.490 -2.891 -2.717 1.00 78.00 160 ARG A O 1
ATOM 1240 N N . GLN A 1 161 ? -5.496 -2.452 -0.519 1.00 72.88 161 GLN A N 1
ATOM 1241 C CA . GLN A 1 161 ? -4.052 -2.226 -0.431 1.00 72.88 161 GLN A CA 1
ATOM 1242 C C . GLN A 1 161 ? -3.254 -3.507 -0.695 1.00 72.88 161 GLN A C 1
ATOM 1244 O O . GLN A 1 161 ? -2.300 -3.462 -1.469 1.00 72.88 161 GLN A O 1
ATOM 1249 N N . SER A 1 162 ? -3.666 -4.650 -0.138 1.00 74.44 162 SER A N 1
ATOM 1250 C CA . SER A 1 162 ? -2.985 -5.928 -0.376 1.00 74.44 162 SER A CA 1
ATOM 1251 C C . SER A 1 162 ? -3.113 -6.393 -1.832 1.00 74.44 162 SER A C 1
ATOM 1253 O O . SER A 1 162 ? -2.128 -6.851 -2.417 1.00 74.44 162 SER A O 1
ATOM 1255 N N . LEU A 1 163 ? -4.280 -6.196 -2.460 1.00 75.31 163 LEU A N 1
ATOM 1256 C CA . LEU A 1 163 ? -4.476 -6.449 -3.892 1.00 75.31 163 LEU A CA 1
ATOM 1257 C C . LEU A 1 163 ? -3.594 -5.545 -4.760 1.00 75.31 163 LEU A C 1
ATOM 1259 O O . LEU A 1 163 ? -2.919 -6.041 -5.660 1.00 75.31 163 LEU A O 1
ATOM 1263 N N . ARG A 1 164 ? -3.536 -4.239 -4.462 1.00 76.50 164 ARG A N 1
ATOM 1264 C CA . ARG A 1 164 ? -2.667 -3.288 -5.176 1.00 76.50 164 ARG A CA 1
ATOM 1265 C C . ARG A 1 164 ? -1.194 -3.659 -5.053 1.00 76.50 164 ARG A C 1
ATOM 1267 O O . ARG A 1 164 ? -0.492 -3.635 -6.056 1.00 76.50 164 ARG A O 1
ATOM 1274 N N . ALA A 1 165 ? -0.733 -4.045 -3.865 1.00 75.44 165 ALA A N 1
ATOM 1275 C CA . ALA A 1 165 ? 0.651 -4.464 -3.656 1.00 75.44 165 ALA A CA 1
ATOM 1276 C C . ALA A 1 165 ? 1.002 -5.716 -4.479 1.00 75.44 165 ALA A C 1
ATOM 1278 O O . ALA A 1 165 ? 2.045 -5.758 -5.129 1.00 75.44 165 ALA A O 1
ATOM 1279 N N . ARG A 1 166 ? 0.110 -6.719 -4.515 1.00 78.50 166 ARG A N 1
ATOM 1280 C CA . ARG A 1 166 ? 0.294 -7.920 -5.349 1.00 78.50 166 ARG A CA 1
ATOM 1281 C C . ARG A 1 166 ? 0.307 -7.588 -6.839 1.00 78.50 166 ARG A C 1
ATOM 1283 O O . ARG A 1 166 ? 1.173 -8.086 -7.553 1.00 78.50 166 ARG A O 1
ATOM 1290 N N . TYR A 1 167 ? -0.618 -6.741 -7.289 1.00 78.94 167 TYR A N 1
ATOM 1291 C CA . TYR A 1 167 ? -0.689 -6.312 -8.683 1.00 78.94 167 TYR A CA 1
ATOM 1292 C C . TYR A 1 167 ? 0.572 -5.551 -9.100 1.00 78.94 167 TYR A C 1
ATOM 1294 O O . TYR A 1 167 ? 1.187 -5.908 -10.096 1.00 78.94 167 TYR A O 1
ATOM 1302 N N . LEU A 1 168 ? 1.013 -4.574 -8.300 1.00 77.12 168 LEU A N 1
ATOM 1303 C CA . LEU A 1 168 ? 2.238 -3.811 -8.555 1.00 77.12 168 LEU A CA 1
ATOM 1304 C C . LEU A 1 168 ? 3.475 -4.705 -8.601 1.00 77.12 168 LEU A C 1
ATOM 1306 O O . LEU A 1 168 ? 4.323 -4.523 -9.467 1.00 77.12 168 LEU A O 1
ATOM 1310 N N . ARG A 1 169 ? 3.563 -5.702 -7.717 1.00 80.31 169 ARG A N 1
ATOM 1311 C CA . ARG A 1 169 ? 4.663 -6.668 -7.739 1.00 80.31 169 ARG A CA 1
ATOM 1312 C C . ARG A 1 169 ? 4.673 -7.483 -9.033 1.00 80.31 169 ARG A C 1
ATOM 1314 O O . ARG A 1 169 ? 5.717 -7.606 -9.663 1.00 80.31 169 ARG A O 1
ATOM 1321 N N . ASN A 1 170 ? 3.526 -8.028 -9.436 1.00 83.38 170 ASN A N 1
ATOM 1322 C CA . ASN A 1 170 ? 3.425 -8.823 -10.661 1.00 83.38 170 ASN A CA 1
ATOM 1323 C C . ASN A 1 170 ? 3.672 -7.967 -11.915 1.00 83.38 170 ASN A C 1
ATOM 1325 O O . ASN A 1 170 ? 4.383 -8.402 -12.815 1.00 83.38 170 ASN A O 1
ATOM 1329 N N . ALA A 1 171 ? 3.144 -6.740 -11.948 1.00 79.19 171 ALA A N 1
ATOM 1330 C CA . ALA A 1 171 ? 3.399 -5.776 -13.014 1.00 79.19 171 ALA A CA 1
ATOM 1331 C C . ALA A 1 171 ? 4.887 -5.397 -13.087 1.00 79.19 171 ALA A C 1
ATOM 1333 O O . ALA A 1 171 ? 5.451 -5.356 -14.174 1.00 79.19 171 ALA A O 1
ATOM 1334 N N . GLY A 1 172 ? 5.542 -5.196 -11.939 1.00 81.62 172 GLY A N 1
ATOM 1335 C CA . GLY A 1 172 ? 6.981 -4.949 -11.856 1.00 81.62 172 GLY A CA 1
ATOM 1336 C C . GLY A 1 172 ? 7.813 -6.102 -12.420 1.00 81.62 172 GLY A C 1
ATOM 1337 O O . GLY A 1 172 ? 8.742 -5.864 -13.190 1.00 81.62 172 GLY A O 1
ATOM 1338 N N . PHE A 1 173 ? 7.450 -7.351 -12.107 1.00 86.06 173 PHE A N 1
ATOM 1339 C CA . PHE A 1 173 ? 8.088 -8.526 -12.709 1.00 86.06 173 PHE A CA 1
ATOM 1340 C C . PHE A 1 173 ? 7.894 -8.571 -14.225 1.00 86.06 173 PHE A C 1
ATOM 1342 O O . PHE A 1 173 ? 8.879 -8.674 -14.949 1.00 86.06 173 PHE A O 1
ATOM 1349 N N . ALA A 1 174 ? 6.656 -8.430 -14.705 1.00 85.56 174 ALA A N 1
ATOM 1350 C CA . ALA A 1 174 ? 6.356 -8.443 -16.135 1.00 85.56 174 ALA A CA 1
ATOM 1351 C C . ALA A 1 174 ? 7.114 -7.342 -16.896 1.00 85.56 174 ALA A C 1
ATOM 1353 O O . ALA A 1 174 ? 7.692 -7.603 -17.949 1.00 85.56 174 ALA A O 1
ATOM 1354 N N . LEU A 1 175 ? 7.171 -6.130 -16.336 1.00 81.94 175 LEU A N 1
ATOM 1355 C CA . LEU A 1 175 ? 7.907 -5.013 -16.920 1.00 81.94 175 LEU A CA 1
ATOM 1356 C C . LEU A 1 175 ? 9.413 -5.280 -16.958 1.00 81.94 175 LEU A C 1
ATOM 1358 O O . LEU A 1 175 ? 10.051 -5.021 -17.971 1.00 81.94 175 LEU A O 1
ATOM 1362 N N . THR A 1 176 ? 9.982 -5.823 -15.882 1.00 84.00 176 THR A N 1
ATOM 1363 C CA . THR A 1 176 ? 11.412 -6.158 -15.836 1.00 84.00 176 THR A CA 1
ATOM 1364 C C . THR A 1 176 ? 11.748 -7.220 -16.881 1.00 84.00 176 THR A C 1
ATOM 1366 O O . THR A 1 176 ? 12.742 -7.092 -17.589 1.00 84.00 176 THR A O 1
ATOM 1369 N N . THR A 1 177 ? 10.894 -8.236 -17.041 1.00 89.25 177 THR A N 1
ATOM 1370 C CA . THR A 1 177 ? 11.040 -9.234 -18.107 1.00 89.25 177 THR A CA 1
ATOM 1371 C C . THR A 1 177 ? 10.993 -8.584 -19.488 1.00 89.25 177 THR A C 1
ATOM 1373 O O . THR A 1 177 ? 11.853 -8.873 -20.316 1.00 89.25 177 THR A O 1
ATOM 1376 N N . LEU A 1 178 ? 10.042 -7.677 -19.731 1.00 83.75 178 LEU A N 1
ATOM 1377 C CA . LEU A 1 178 ? 9.933 -6.970 -21.008 1.00 83.75 178 LEU A CA 1
ATOM 1378 C C . LEU A 1 178 ? 11.173 -6.116 -21.295 1.00 83.75 178 LEU A C 1
ATOM 1380 O O . LEU A 1 178 ? 11.661 -6.117 -22.420 1.00 83.75 178 LEU A O 1
ATOM 1384 N N . VAL A 1 179 ? 11.705 -5.433 -20.279 1.00 84.75 179 VAL A N 1
ATOM 1385 C CA . VAL A 1 179 ? 12.945 -4.656 -20.384 1.00 84.75 179 VAL A CA 1
ATOM 1386 C C . VAL A 1 179 ? 14.110 -5.550 -20.780 1.00 84.75 179 VAL A C 1
ATOM 1388 O O . VAL A 1 179 ? 14.795 -5.232 -21.745 1.00 84.75 179 VAL A O 1
ATOM 1391 N N . VAL A 1 180 ? 14.301 -6.682 -20.096 1.00 88.25 180 VAL A N 1
ATOM 1392 C CA . VAL A 1 180 ? 15.384 -7.629 -20.404 1.00 88.25 180 VAL A CA 1
ATOM 1393 C C . VAL A 1 180 ? 15.269 -8.140 -21.839 1.00 88.25 180 VAL A C 1
ATOM 1395 O O . VAL A 1 180 ? 16.248 -8.098 -22.579 1.00 88.25 180 VAL A O 1
ATOM 1398 N N . VAL A 1 181 ? 14.075 -8.566 -22.262 1.00 88.19 181 VAL A N 1
ATOM 1399 C CA . VAL A 1 181 ? 13.837 -9.028 -23.640 1.00 88.19 181 VAL A CA 1
ATOM 1400 C C . VAL A 1 181 ? 14.105 -7.905 -24.645 1.00 88.19 181 VAL A C 1
ATOM 1402 O O . VAL A 1 181 ? 14.799 -8.126 -25.633 1.00 88.19 181 VAL A O 1
ATOM 1405 N N . GLY A 1 182 ? 13.616 -6.692 -24.378 1.00 78.88 182 GLY A N 1
ATOM 1406 C CA . GLY A 1 182 ? 13.836 -5.524 -25.229 1.00 78.88 182 GLY A CA 1
ATOM 1407 C C . GLY A 1 182 ? 15.311 -5.141 -25.348 1.00 78.88 182 GLY A C 1
ATOM 1408 O O . GLY A 1 182 ? 15.763 -4.827 -26.443 1.00 78.88 182 GLY A O 1
ATOM 1409 N N . THR A 1 183 ? 16.083 -5.226 -24.259 1.00 81.19 183 THR A N 1
ATOM 1410 C CA . THR A 1 183 ? 17.540 -5.022 -24.290 1.00 81.19 183 THR A CA 1
ATOM 1411 C C . THR A 1 183 ? 18.226 -6.067 -25.153 1.00 81.19 183 THR A C 1
ATOM 1413 O O . THR A 1 183 ? 19.050 -5.704 -25.981 1.00 81.19 183 THR A O 1
ATOM 1416 N N . VAL A 1 184 ? 17.874 -7.347 -24.997 1.00 86.06 184 VAL A N 1
ATOM 1417 C CA . VAL A 1 184 ? 18.455 -8.427 -25.809 1.00 86.06 184 VAL A CA 1
ATOM 1418 C C . VAL A 1 184 ? 18.165 -8.197 -27.290 1.00 86.06 184 VAL A C 1
ATOM 1420 O O . VAL A 1 184 ? 19.081 -8.269 -28.098 1.00 86.06 184 VAL A O 1
ATOM 1423 N N . VAL A 1 185 ? 16.925 -7.854 -27.653 1.00 84.00 185 VAL A N 1
ATOM 1424 C CA . VAL A 1 185 ? 16.571 -7.533 -29.045 1.00 84.00 185 VAL A CA 1
ATOM 1425 C C . VAL A 1 185 ? 17.354 -6.320 -29.549 1.00 84.00 185 VAL A C 1
ATOM 1427 O O . VAL A 1 185 ? 17.898 -6.370 -30.645 1.00 84.00 185 VAL A O 1
ATOM 1430 N N . ALA A 1 186 ? 17.449 -5.249 -28.758 1.00 79.12 186 ALA A N 1
ATOM 1431 C CA . ALA A 1 186 ? 18.155 -4.034 -29.156 1.00 79.12 186 ALA A CA 1
ATOM 1432 C C . ALA A 1 186 ? 19.666 -4.249 -29.340 1.00 79.12 186 ALA A C 1
ATOM 1434 O O . ALA A 1 186 ? 20.240 -3.662 -30.247 1.00 79.12 186 ALA A O 1
ATOM 1435 N N . VAL A 1 187 ? 20.291 -5.100 -28.522 1.00 84.19 187 VAL A N 1
ATOM 1436 C CA . VAL A 1 187 ? 21.706 -5.489 -28.664 1.00 84.19 187 VAL A CA 1
ATOM 1437 C C . VAL A 1 187 ? 21.911 -6.412 -29.869 1.00 84.19 187 VAL A C 1
ATOM 1439 O O . VAL A 1 187 ? 22.899 -6.301 -30.569 1.00 84.19 187 VAL A O 1
ATOM 1442 N N . VAL A 1 188 ? 20.973 -7.318 -30.159 1.00 86.12 188 VAL A N 1
ATOM 1443 C CA . VAL A 1 188 ? 21.098 -8.224 -31.317 1.00 86.12 188 VAL A CA 1
ATOM 1444 C C . VAL A 1 188 ? 20.865 -7.503 -32.651 1.00 86.12 188 VAL A C 1
ATOM 1446 O O . VAL A 1 188 ? 21.413 -7.914 -33.669 1.00 86.12 188 VAL A O 1
ATOM 1449 N N . VAL A 1 189 ? 20.018 -6.470 -32.665 1.00 82.81 189 VAL A N 1
ATOM 1450 C CA . VAL A 1 189 ? 19.619 -5.743 -33.885 1.00 82.81 189 VAL A CA 1
ATOM 1451 C C . VAL A 1 189 ? 20.426 -4.458 -34.096 1.00 82.81 189 VAL A C 1
ATOM 1453 O O . VAL A 1 189 ? 20.517 -3.984 -35.225 1.00 82.81 189 VAL A O 1
ATOM 1456 N N . GLY A 1 190 ? 20.954 -3.858 -33.030 1.00 74.75 190 GLY A N 1
ATOM 1457 C CA . GLY A 1 190 ? 21.671 -2.589 -33.091 1.00 74.75 190 GLY A CA 1
ATOM 1458 C C . GLY A 1 190 ? 23.134 -2.751 -33.492 1.00 74.75 190 GLY A C 1
ATOM 1459 O O . GLY A 1 190 ? 23.769 -3.744 -33.166 1.00 74.75 190 GLY A O 1
ATOM 1460 N N . ASP A 1 191 ? 23.680 -1.728 -34.148 1.00 75.25 191 ASP A N 1
ATOM 1461 C CA . ASP A 1 191 ? 25.101 -1.685 -34.521 1.00 75.25 191 ASP A CA 1
ATOM 1462 C C . ASP A 1 191 ? 26.009 -1.181 -33.373 1.00 75.25 191 ASP A C 1
ATOM 1464 O O . ASP A 1 191 ? 27.228 -1.314 -33.444 1.00 75.25 191 ASP A O 1
ATOM 1468 N N . ASP A 1 192 ? 25.429 -0.604 -32.307 1.00 83.62 192 ASP A N 1
ATOM 1469 C CA . ASP A 1 192 ? 26.143 0.070 -31.208 1.00 83.62 192 ASP A CA 1
ATOM 1470 C C . ASP A 1 192 ? 25.628 -0.352 -29.814 1.00 83.62 192 ASP A C 1
ATOM 1472 O O . ASP A 1 192 ? 24.969 0.418 -29.097 1.00 83.62 192 ASP A O 1
ATOM 1476 N N . ASP A 1 193 ? 25.976 -1.568 -29.385 1.00 86.94 193 ASP A N 1
ATOM 1477 C CA . ASP A 1 193 ? 25.579 -2.170 -28.097 1.00 86.94 193 ASP A CA 1
ATOM 1478 C C . ASP A 1 193 ? 25.817 -1.245 -26.893 1.00 86.94 193 ASP A C 1
ATOM 1480 O O . ASP A 1 193 ? 24.997 -1.139 -25.972 1.00 86.94 193 ASP A O 1
ATOM 1484 N N . GLY A 1 194 ? 26.949 -0.534 -26.905 1.00 86.75 194 GLY A N 1
ATOM 1485 C CA . GLY A 1 194 ? 27.334 0.381 -25.835 1.00 86.75 194 GLY A CA 1
ATOM 1486 C C . GLY A 1 194 ? 26.380 1.569 -25.703 1.00 86.75 194 GLY A C 1
ATOM 1487 O O . GLY A 1 194 ? 26.018 1.953 -24.589 1.00 86.75 194 GLY A O 1
ATOM 1488 N N . VAL A 1 195 ? 25.921 2.132 -26.824 1.00 88.25 195 VAL A N 1
ATOM 1489 C CA . VAL A 1 195 ? 25.018 3.293 -26.822 1.00 88.25 195 VAL A CA 1
ATOM 1490 C C . VAL A 1 195 ? 23.620 2.884 -26.363 1.00 88.25 195 VAL A C 1
ATOM 1492 O O . VAL A 1 195 ? 22.994 3.626 -25.602 1.00 88.25 195 VAL A O 1
ATOM 1495 N N . VAL A 1 196 ? 23.157 1.690 -26.749 1.00 90.94 196 VAL A N 1
ATOM 1496 C CA . VAL A 1 196 ? 21.879 1.112 -26.298 1.00 90.94 196 VAL A CA 1
ATOM 1497 C C . VAL A 1 196 ? 21.850 0.994 -24.773 1.00 90.94 196 VAL A C 1
ATOM 1499 O O . VAL A 1 196 ? 20.935 1.508 -24.121 1.00 90.94 196 VAL A O 1
ATOM 1502 N N . LEU A 1 197 ? 22.874 0.360 -24.189 1.00 91.06 197 LEU A N 1
ATOM 1503 C CA . LEU A 1 197 ? 22.974 0.167 -22.741 1.00 91.06 197 LEU A CA 1
ATOM 1504 C C . LEU A 1 197 ? 23.075 1.499 -21.993 1.00 91.06 197 LEU A C 1
ATOM 1506 O O . LEU A 1 197 ? 22.395 1.686 -20.983 1.00 91.06 197 LEU A O 1
ATOM 1510 N N . LEU A 1 198 ? 23.875 2.443 -22.497 1.00 91.94 198 LEU A N 1
ATOM 1511 C CA . LEU A 1 198 ? 24.006 3.770 -21.895 1.00 91.94 198 LEU A CA 1
ATOM 1512 C C . LEU A 1 198 ? 22.693 4.559 -21.941 1.00 91.94 198 LEU A C 1
ATOM 1514 O O . LEU A 1 198 ? 22.356 5.209 -20.954 1.00 91.94 198 LEU A O 1
ATOM 1518 N N . CYS A 1 199 ? 21.920 4.472 -23.027 1.00 93.44 199 CYS A N 1
ATOM 1519 C CA . CYS A 1 199 ? 20.601 5.106 -23.112 1.00 93.44 199 CYS A CA 1
ATOM 1520 C C . CYS A 1 199 ? 19.607 4.481 -22.126 1.00 93.44 199 CYS A C 1
ATOM 1522 O O . CYS A 1 199 ? 18.903 5.205 -21.420 1.00 93.44 199 CYS A O 1
ATOM 1524 N N . GLY A 1 200 ? 19.582 3.149 -22.018 1.00 92.94 200 GLY A N 1
ATOM 1525 C CA . GLY A 1 200 ? 18.770 2.454 -21.018 1.00 92.94 200 GLY A CA 1
ATOM 1526 C C . GLY A 1 200 ? 19.131 2.880 -19.591 1.00 92.94 200 GLY A C 1
ATOM 1527 O O . GLY A 1 200 ? 18.263 3.283 -18.817 1.00 92.94 200 GLY A O 1
ATOM 1528 N N . LEU A 1 201 ? 20.421 2.879 -19.240 1.00 93.25 201 LEU A N 1
ATOM 1529 C CA . LEU A 1 201 ? 20.892 3.312 -17.920 1.00 93.25 201 LEU A CA 1
ATOM 1530 C C . LEU A 1 201 ? 20.581 4.787 -17.646 1.00 93.25 201 LEU A C 1
ATOM 1532 O O . LEU A 1 201 ? 20.132 5.123 -16.552 1.00 93.25 201 LEU A O 1
ATOM 1536 N N . ALA A 1 202 ? 20.765 5.662 -18.633 1.00 95.56 202 ALA A N 1
ATOM 1537 C CA . ALA A 1 202 ? 20.431 7.075 -18.515 1.00 95.56 202 ALA A CA 1
ATOM 1538 C C . ALA A 1 202 ? 18.933 7.278 -18.248 1.00 95.56 202 ALA A C 1
ATOM 1540 O O . ALA A 1 202 ? 18.567 8.019 -17.334 1.00 95.56 202 ALA A O 1
ATOM 1541 N N . GLY A 1 203 ? 18.069 6.555 -18.966 1.00 94.44 203 GLY A N 1
ATOM 1542 C CA . GLY A 1 203 ? 16.634 6.531 -18.697 1.00 94.44 203 GLY A CA 1
ATOM 1543 C C . GLY A 1 203 ? 16.305 6.015 -17.294 1.00 94.44 203 GLY A C 1
ATOM 1544 O O . GLY A 1 203 ? 15.495 6.620 -16.590 1.00 94.44 203 GLY A O 1
ATOM 1545 N N . ALA A 1 204 ? 16.971 4.950 -16.836 1.00 93.44 204 ALA A N 1
ATOM 1546 C CA . ALA A 1 204 ? 16.794 4.407 -15.488 1.00 93.44 204 ALA A CA 1
ATOM 1547 C C . ALA A 1 204 ? 17.153 5.437 -14.405 1.00 93.44 204 ALA A C 1
ATOM 1549 O O . ALA A 1 204 ? 16.387 5.645 -13.463 1.00 93.44 204 ALA A O 1
ATOM 1550 N N . ILE A 1 205 ? 18.285 6.132 -14.563 1.00 93.88 205 ILE A N 1
ATOM 1551 C CA . ILE A 1 205 ? 18.714 7.206 -13.658 1.00 93.88 205 ILE A CA 1
ATOM 1552 C C . ILE A 1 205 ? 17.682 8.342 -13.670 1.00 93.88 205 ILE A C 1
ATOM 1554 O O . ILE A 1 205 ? 17.262 8.791 -12.603 1.00 93.88 205 ILE A O 1
ATOM 1558 N N . GLY A 1 206 ? 17.202 8.751 -14.848 1.00 91.88 206 GLY A N 1
ATOM 1559 C CA . GLY A 1 206 ? 16.113 9.722 -14.977 1.00 91.88 206 GLY A CA 1
ATOM 1560 C C . GLY A 1 206 ? 14.870 9.305 -14.184 1.00 91.88 206 GLY A C 1
ATOM 1561 O O . GLY A 1 206 ? 14.396 10.067 -13.341 1.00 91.88 206 GLY A O 1
ATOM 1562 N N . GLY A 1 207 ? 14.399 8.068 -14.368 1.00 90.31 207 GLY A N 1
ATOM 1563 C CA . GLY A 1 207 ? 13.228 7.523 -13.671 1.00 90.31 207 GLY A CA 1
ATOM 1564 C C . GLY A 1 207 ? 13.398 7.458 -12.150 1.00 90.31 207 GLY A C 1
ATOM 1565 O O . GLY A 1 207 ? 12.500 7.854 -11.403 1.00 90.31 207 GLY A O 1
ATOM 1566 N N . THR A 1 208 ? 14.573 7.037 -11.669 1.00 89.88 208 THR A N 1
ATOM 1567 C CA . THR A 1 208 ? 14.867 7.010 -10.223 1.00 89.88 208 THR A CA 1
ATOM 1568 C C . THR A 1 208 ? 14.868 8.398 -9.587 1.00 89.88 208 THR A C 1
ATOM 1570 O O . THR A 1 208 ? 14.278 8.580 -8.521 1.00 89.88 208 THR A O 1
ATOM 1573 N N . LEU A 1 209 ? 15.461 9.405 -10.240 1.00 90.38 209 LEU A N 1
ATOM 1574 C CA . LEU A 1 209 ? 15.415 10.792 -9.764 1.00 90.38 209 LEU A CA 1
ATOM 1575 C C . LEU A 1 209 ? 13.982 11.331 -9.741 1.00 90.38 209 LEU A C 1
ATOM 1577 O O . LEU A 1 209 ? 13.596 12.047 -8.810 1.00 90.38 209 LEU A O 1
ATOM 1581 N N . ALA A 1 210 ? 13.184 10.960 -10.741 1.00 87.25 210 ALA A N 1
ATOM 1582 C CA . ALA A 1 210 ? 11.803 11.389 -10.866 1.00 87.25 210 ALA A CA 1
ATOM 1583 C C . ALA A 1 210 ? 10.948 10.914 -9.679 1.00 87.25 210 ALA A C 1
ATOM 1585 O O . ALA A 1 210 ? 10.189 11.703 -9.108 1.00 87.25 210 ALA A O 1
ATOM 1586 N N . GLY A 1 211 ? 11.097 9.664 -9.222 1.00 84.00 211 GLY A N 1
ATOM 1587 C CA . GLY A 1 211 ? 10.360 9.248 -8.024 1.00 84.00 211 GLY A CA 1
ATOM 1588 C C . GLY A 1 211 ? 11.034 9.562 -6.715 1.00 84.00 211 GLY A C 1
ATOM 1589 O O . GLY A 1 211 ? 10.295 9.786 -5.765 1.00 84.00 211 GLY A O 1
ATOM 1590 N N . ALA A 1 212 ? 12.361 9.716 -6.647 1.00 85.19 212 ALA A N 1
ATOM 1591 C CA . ALA A 1 212 ? 13.000 10.327 -5.480 1.00 85.19 212 ALA A CA 1
ATOM 1592 C C . ALA A 1 212 ? 12.369 11.701 -5.175 1.00 85.19 212 ALA A C 1
ATOM 1594 O O . ALA A 1 212 ? 12.041 12.005 -4.023 1.00 85.19 212 ALA A O 1
ATOM 1595 N N . ARG A 1 213 ? 12.090 12.497 -6.219 1.00 84.00 213 ARG A N 1
ATOM 1596 C CA . ARG A 1 213 ? 11.322 13.745 -6.104 1.00 84.00 213 ARG A CA 1
ATOM 1597 C C . ARG A 1 213 ? 9.881 13.504 -5.637 1.00 84.00 213 ARG A C 1
ATOM 1599 O O . ARG A 1 213 ? 9.419 14.207 -4.743 1.00 84.00 213 ARG A O 1
ATOM 1606 N N . SER A 1 214 ? 9.193 12.490 -6.162 1.00 77.94 214 SER A N 1
ATOM 1607 C CA . SER A 1 214 ? 7.843 12.126 -5.698 1.00 77.94 214 SER A CA 1
ATOM 1608 C C . SER A 1 214 ? 7.793 11.723 -4.216 1.00 77.94 214 SER A C 1
ATOM 1610 O O . SER A 1 214 ? 6.786 11.986 -3.552 1.00 77.94 214 SER A O 1
ATOM 1612 N N . ILE A 1 215 ? 8.850 11.101 -3.673 1.00 76.31 215 ILE A N 1
ATOM 1613 C CA . ILE A 1 215 ? 8.934 10.765 -2.239 1.00 76.31 215 ILE A CA 1
ATOM 1614 C C . ILE A 1 215 ? 8.968 12.045 -1.409 1.00 76.31 215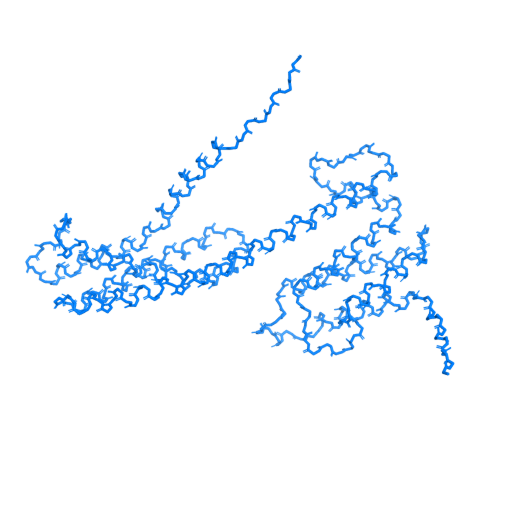 ILE A C 1
ATOM 1616 O O . ILE A 1 215 ? 8.235 12.168 -0.430 1.00 76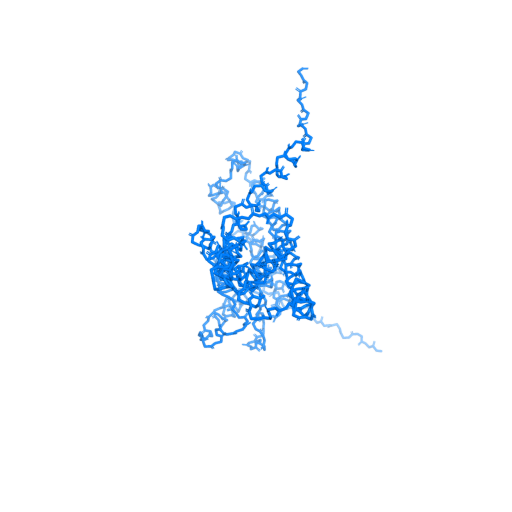.31 215 ILE A O 1
ATOM 1620 N N . ARG A 1 216 ? 9.784 13.018 -1.831 1.00 78.88 216 ARG A N 1
ATOM 1621 C CA . ARG A 1 216 ? 9.909 14.316 -1.156 1.00 78.88 216 ARG A CA 1
ATOM 1622 C C . ARG A 1 216 ? 8.567 15.048 -1.055 1.00 78.88 216 ARG A C 1
ATOM 1624 O O . ARG A 1 216 ? 8.310 15.698 -0.043 1.00 78.88 216 ARG A O 1
ATOM 1631 N N . ASP A 1 217 ? 7.717 14.916 -2.067 1.00 77.00 217 ASP A N 1
ATOM 1632 C CA . ASP A 1 217 ? 6.417 15.591 -2.111 1.00 77.00 217 ASP A CA 1
ATOM 1633 C C . ASP A 1 217 ? 5.316 14.839 -1.329 1.00 77.00 217 ASP A C 1
ATOM 1635 O O . ASP A 1 217 ? 4.272 15.410 -0.994 1.00 77.00 217 ASP A O 1
ATOM 1639 N N . SER A 1 218 ? 5.549 13.576 -0.957 1.00 75.94 218 SER A N 1
ATOM 1640 C CA . SER A 1 218 ? 4.566 12.734 -0.267 1.00 75.94 218 SER A CA 1
ATOM 1641 C C . SER A 1 218 ? 4.592 12.957 1.248 1.00 75.94 218 SER A C 1
ATOM 1643 O O . SER A 1 218 ? 5.410 12.410 1.980 1.00 75.94 218 SER A O 1
ATOM 1645 N N . ARG A 1 219 ? 3.647 13.758 1.759 1.00 66.81 219 ARG A N 1
ATOM 1646 C CA . ARG A 1 219 ? 3.566 14.140 3.187 1.00 66.81 219 ARG A CA 1
ATOM 1647 C C . ARG A 1 219 ? 3.027 13.053 4.136 1.00 66.81 219 ARG A C 1
ATOM 1649 O O . ARG A 1 219 ? 2.859 13.326 5.324 1.00 66.81 219 ARG A O 1
ATOM 1656 N N . ARG A 1 220 ? 2.695 11.843 3.665 1.00 65.62 220 ARG A N 1
ATOM 1657 C CA . ARG A 1 220 ? 2.051 10.802 4.492 1.00 65.62 220 ARG A CA 1
ATOM 1658 C C . ARG A 1 220 ? 2.955 9.582 4.674 1.00 65.62 220 ARG A C 1
ATOM 1660 O O . ARG A 1 220 ? 3.242 8.855 3.737 1.00 65.62 220 ARG A O 1
ATOM 1667 N N . LEU A 1 221 ? 3.282 9.277 5.933 1.00 55.78 221 LEU A N 1
ATOM 1668 C CA . LEU A 1 221 ? 4.030 8.078 6.359 1.00 55.78 221 LEU A CA 1
ATOM 1669 C C . LEU A 1 221 ? 3.433 6.752 5.861 1.00 55.78 221 LEU A C 1
ATOM 1671 O O . LEU A 1 221 ? 4.145 5.764 5.739 1.00 55.78 221 LEU A O 1
ATOM 1675 N N . ARG A 1 222 ? 2.127 6.711 5.573 1.00 56.88 222 ARG A N 1
ATOM 1676 C CA . ARG A 1 222 ? 1.452 5.505 5.071 1.00 56.88 222 ARG A CA 1
ATOM 1677 C C . ARG A 1 222 ? 1.837 5.171 3.624 1.00 56.88 222 ARG A C 1
ATOM 1679 O O . ARG A 1 222 ? 1.707 4.018 3.222 1.00 56.88 222 ARG A O 1
ATOM 1686 N N . ASP A 1 223 ? 2.369 6.144 2.889 1.00 60.91 223 ASP A N 1
ATOM 1687 C CA . ASP A 1 223 ? 2.855 5.956 1.524 1.00 60.91 223 ASP A CA 1
ATOM 1688 C C . ASP A 1 223 ? 4.256 5.301 1.524 1.00 60.91 223 ASP A C 1
ATOM 1690 O O . ASP A 1 223 ? 4.618 4.638 0.556 1.00 60.91 223 ASP A O 1
ATOM 1694 N N . ALA A 1 224 ? 4.996 5.356 2.649 1.00 61.81 224 ALA A N 1
ATOM 1695 C CA . ALA A 1 224 ? 6.330 4.753 2.855 1.00 61.81 224 ALA A CA 1
ATOM 1696 C C . ALA A 1 224 ? 6.417 3.265 2.471 1.00 61.81 224 ALA A C 1
ATOM 1698 O O . ALA A 1 224 ? 7.412 2.824 1.902 1.00 61.81 224 ALA A O 1
ATOM 1699 N N . LEU A 1 225 ? 5.373 2.481 2.751 1.00 62.56 225 LEU A N 1
ATOM 1700 C CA . LEU A 1 225 ? 5.359 1.048 2.429 1.00 62.56 225 LEU A CA 1
ATOM 1701 C C . LEU A 1 225 ? 5.112 0.784 0.941 1.00 62.56 225 LEU A C 1
ATOM 1703 O O . LEU A 1 225 ? 5.676 -0.152 0.376 1.00 62.56 225 LEU A O 1
ATOM 1707 N N . PHE A 1 226 ? 4.320 1.636 0.285 1.00 64.38 226 PHE A N 1
ATOM 1708 C CA . PHE A 1 226 ? 4.180 1.594 -1.169 1.00 64.38 226 PHE A CA 1
ATOM 1709 C C . PHE A 1 226 ? 5.505 1.948 -1.854 1.00 64.38 226 PHE A C 1
ATOM 1711 O O . PHE A 1 226 ? 5.839 1.337 -2.870 1.00 64.38 226 PHE A O 1
ATOM 1718 N N . PHE A 1 227 ? 6.309 2.832 -1.252 1.00 67.88 227 PHE A N 1
ATOM 1719 C CA . PHE A 1 227 ? 7.616 3.210 -1.789 1.00 67.88 227 PHE A CA 1
ATOM 1720 C C . PHE A 1 227 ? 8.607 2.050 -1.896 1.00 67.88 227 PHE A C 1
ATOM 1722 O O . PHE A 1 227 ? 9.356 2.013 -2.866 1.00 67.88 227 PHE A O 1
ATOM 1729 N N . GLN A 1 228 ? 8.596 1.069 -0.986 1.00 69.56 228 GLN A N 1
ATOM 1730 C CA . GLN A 1 228 ? 9.547 -0.050 -1.070 1.00 69.56 228 GLN A CA 1
ATOM 1731 C C . GLN A 1 228 ? 9.339 -0.900 -2.332 1.00 69.56 228 GLN A C 1
ATOM 1733 O O . GLN A 1 228 ? 10.305 -1.336 -2.954 1.00 69.56 228 GLN A O 1
ATOM 1738 N N . THR A 1 229 ? 8.081 -1.119 -2.730 1.00 67.88 229 THR A N 1
ATOM 1739 C CA . THR A 1 229 ? 7.775 -1.835 -3.982 1.00 67.88 229 THR A CA 1
ATOM 1740 C C . THR A 1 229 ? 8.000 -0.925 -5.192 1.00 67.88 229 THR A C 1
ATOM 1742 O O . THR A 1 229 ? 8.505 -1.375 -6.215 1.00 67.88 229 THR A O 1
ATOM 1745 N N . TRP A 1 230 ? 7.682 0.367 -5.063 1.00 76.38 230 TRP A N 1
ATOM 1746 C CA . TRP A 1 230 ? 7.833 1.359 -6.131 1.00 76.38 230 TRP A CA 1
ATOM 1747 C C . TRP A 1 230 ? 9.296 1.633 -6.512 1.00 76.38 230 TRP A C 1
ATOM 1749 O O . TRP A 1 230 ? 9.590 1.882 -7.680 1.00 76.38 230 TRP A O 1
ATOM 1759 N N . TRP A 1 231 ? 10.220 1.522 -5.551 1.00 80.19 231 TRP A N 1
ATOM 1760 C CA . TRP A 1 231 ? 11.646 1.805 -5.740 1.00 80.19 231 TRP A CA 1
ATOM 1761 C C . TRP A 1 231 ? 12.307 0.946 -6.824 1.00 80.19 231 TRP A C 1
ATOM 1763 O O . TRP A 1 231 ? 13.209 1.412 -7.509 1.00 80.19 231 TRP A O 1
ATOM 1773 N N . TRP A 1 232 ? 11.850 -0.296 -7.007 1.00 78.94 232 TRP A N 1
ATOM 1774 C CA . TRP A 1 232 ? 1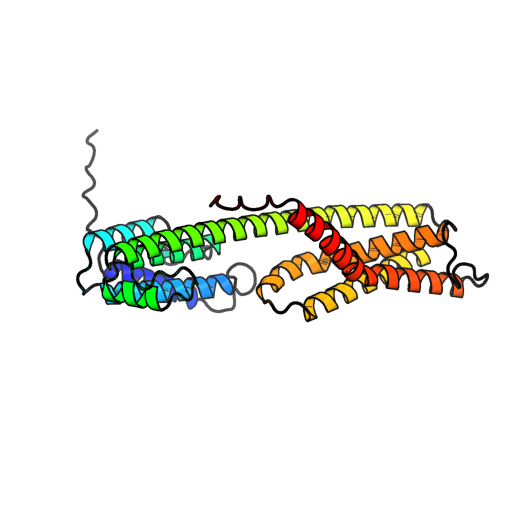2.390 -1.200 -8.029 1.00 78.94 232 TRP A CA 1
ATOM 1775 C C . TRP A 1 232 ? 11.710 -1.043 -9.389 1.00 78.94 232 TRP A C 1
ATOM 1777 O O . TRP A 1 232 ? 12.330 -1.291 -10.419 1.00 78.94 232 TRP A O 1
ATOM 1787 N N . VAL A 1 233 ? 10.449 -0.609 -9.403 1.00 83.25 233 VAL A N 1
ATOM 1788 C CA . VAL A 1 233 ? 9.673 -0.449 -10.639 1.00 83.25 233 VAL A CA 1
ATOM 1789 C C . VAL A 1 233 ? 10.173 0.752 -11.438 1.00 83.25 233 VAL A C 1
ATOM 1791 O O . VAL A 1 233 ? 10.329 0.658 -12.650 1.00 83.25 233 VAL A O 1
ATOM 1794 N N . GLN A 1 234 ? 10.482 1.865 -10.775 1.00 88.12 234 GLN A N 1
ATOM 1795 C CA . GLN A 1 234 ? 10.899 3.086 -11.464 1.00 88.12 234 GLN A CA 1
ATOM 1796 C C . GLN A 1 234 ? 12.181 3.003 -12.293 1.00 88.12 234 GLN A C 1
ATOM 1798 O O . GLN A 1 234 ? 12.156 3.492 -13.422 1.00 88.12 234 GLN A O 1
ATOM 1803 N N . PRO A 1 235 ? 13.287 2.412 -11.805 1.00 90.31 235 PRO A N 1
ATOM 1804 C CA . PRO A 1 235 ? 14.457 2.205 -12.645 1.00 90.31 235 PRO A CA 1
ATOM 1805 C C . PRO A 1 235 ? 14.113 1.386 -13.894 1.00 90.31 235 PRO A C 1
ATOM 1807 O O . PRO A 1 235 ? 14.565 1.733 -14.978 1.00 90.31 235 PRO A O 1
ATOM 1810 N N . ALA A 1 236 ? 13.276 0.348 -13.767 1.00 89.31 236 ALA A N 1
ATOM 1811 C CA . ALA A 1 236 ? 12.862 -0.480 -14.899 1.00 89.31 236 ALA A CA 1
ATOM 1812 C C . ALA A 1 236 ? 11.997 0.300 -15.907 1.00 89.31 236 ALA A C 1
ATOM 1814 O O . ALA A 1 236 ? 12.238 0.213 -17.108 1.00 89.31 236 ALA A O 1
ATOM 1815 N N . VAL A 1 237 ? 11.037 1.108 -15.435 1.00 89.25 237 VAL A N 1
ATOM 1816 C CA . VAL A 1 237 ? 10.242 2.005 -16.297 1.00 89.25 237 VAL A CA 1
ATOM 1817 C C . VAL A 1 237 ? 11.151 3.006 -17.005 1.00 89.25 237 VAL A C 1
ATOM 1819 O O . VAL A 1 237 ? 11.092 3.131 -18.225 1.00 89.25 237 VAL A O 1
ATOM 1822 N N . GLY A 1 238 ? 12.023 3.689 -16.259 1.00 91.88 238 GLY A N 1
ATOM 1823 C CA . GLY A 1 238 ? 12.962 4.657 -16.817 1.00 91.88 238 GLY A CA 1
ATOM 1824 C C . GLY A 1 238 ? 13.875 4.025 -17.865 1.00 91.88 238 GLY A C 1
ATOM 1825 O O . GLY A 1 238 ? 14.079 4.601 -18.930 1.00 91.88 238 GLY A O 1
ATOM 1826 N N . PHE A 1 239 ? 14.358 2.809 -17.607 1.00 93.12 239 PHE A N 1
ATOM 1827 C CA . PHE A 1 239 ? 15.162 2.051 -18.557 1.00 93.12 239 PHE A CA 1
ATOM 1828 C C . PHE A 1 239 ? 14.388 1.738 -19.842 1.00 93.12 239 PHE A C 1
ATOM 1830 O O . PHE A 1 239 ? 14.899 1.964 -20.939 1.00 93.12 239 PHE A O 1
ATOM 1837 N N . ALA A 1 240 ? 13.141 1.268 -19.719 1.00 91.19 240 ALA A N 1
ATOM 1838 C CA . ALA A 1 240 ? 12.271 0.998 -20.862 1.00 91.19 240 ALA A CA 1
ATOM 1839 C C . ALA A 1 240 ? 12.052 2.256 -21.716 1.00 91.19 240 ALA A C 1
ATOM 1841 O O . ALA A 1 240 ? 12.156 2.201 -22.940 1.00 91.19 240 ALA A O 1
ATOM 1842 N N . VAL A 1 241 ? 11.796 3.399 -21.072 1.00 92.44 241 VAL A N 1
ATOM 1843 C CA . VAL A 1 241 ? 11.637 4.690 -21.756 1.00 92.44 241 VAL A CA 1
ATOM 1844 C C . VAL A 1 241 ? 12.938 5.108 -22.441 1.00 92.44 241 VAL A C 1
ATOM 1846 O O . VAL A 1 241 ? 12.900 5.565 -23.579 1.00 92.44 241 VAL A O 1
ATOM 1849 N N . GLY A 1 242 ? 14.090 4.907 -21.798 1.00 92.50 242 GLY A N 1
ATOM 1850 C CA . GLY A 1 242 ? 15.395 5.188 -22.395 1.00 92.50 242 GLY A CA 1
ATOM 1851 C C . GLY A 1 242 ? 15.650 4.376 -23.668 1.00 92.50 242 GLY A C 1
ATOM 1852 O O . GLY A 1 242 ? 16.054 4.942 -24.684 1.00 92.50 242 GLY A O 1
ATOM 1853 N N . LEU A 1 243 ? 15.335 3.076 -23.649 1.00 91.88 243 LEU A N 1
ATOM 1854 C CA . LEU A 1 243 ? 15.400 2.222 -24.840 1.00 91.88 243 LEU A CA 1
ATOM 1855 C C . LEU A 1 243 ? 14.414 2.655 -25.927 1.00 91.88 243 LEU A C 1
ATOM 1857 O O . LEU A 1 243 ? 14.759 2.658 -27.105 1.00 91.88 243 LEU A O 1
ATOM 1861 N N . PHE A 1 244 ? 13.196 3.035 -25.544 1.00 91.06 244 PHE A N 1
ATOM 1862 C CA . PHE A 1 244 ? 12.190 3.514 -26.486 1.00 91.06 244 PHE A CA 1
ATOM 1863 C C . PHE A 1 244 ? 12.631 4.807 -27.185 1.00 91.06 244 PHE A C 1
ATOM 1865 O O . PHE A 1 244 ? 12.527 4.916 -28.404 1.00 91.06 244 PHE A O 1
ATOM 1872 N N . VAL A 1 245 ? 13.184 5.764 -26.434 1.00 91.31 245 VAL A N 1
ATOM 1873 C CA . VAL A 1 245 ? 13.749 7.000 -26.995 1.00 91.31 245 VAL A CA 1
ATOM 1874 C C . VAL A 1 245 ? 14.925 6.689 -27.917 1.00 91.31 245 VAL A C 1
ATOM 1876 O O . VAL A 1 245 ? 14.991 7.243 -29.012 1.00 91.31 245 VAL A O 1
ATOM 1879 N N . TYR A 1 246 ? 15.819 5.776 -27.525 1.00 90.88 246 TYR A N 1
ATOM 1880 C CA . TYR A 1 246 ? 16.895 5.318 -28.404 1.00 90.88 246 TYR A CA 1
ATOM 1881 C C . TYR A 1 246 ? 16.341 4.747 -29.716 1.00 90.88 246 TYR A C 1
ATOM 1883 O O . TYR A 1 246 ? 16.773 5.173 -30.782 1.00 90.88 246 TYR A O 1
ATOM 1891 N N . ALA A 1 247 ? 15.354 3.847 -29.652 1.00 88.94 247 ALA A N 1
ATOM 1892 C CA . ALA A 1 247 ? 14.754 3.233 -30.834 1.00 88.94 247 ALA A CA 1
ATOM 1893 C C . ALA A 1 247 ? 14.094 4.273 -31.754 1.00 88.94 247 ALA A C 1
ATOM 1895 O O . ALA A 1 247 ? 14.286 4.223 -32.966 1.00 88.94 247 ALA A O 1
ATOM 1896 N N . LEU A 1 248 ? 13.382 5.256 -31.191 1.00 90.75 248 LEU A N 1
ATOM 1897 C CA . LEU A 1 248 ? 12.798 6.357 -31.962 1.00 90.75 248 LEU A CA 1
ATOM 1898 C C . LEU A 1 248 ? 13.864 7.169 -32.704 1.00 90.75 248 LEU A C 1
ATOM 1900 O O . LEU A 1 248 ? 13.709 7.429 -33.896 1.00 90.75 248 LEU A O 1
ATOM 1904 N N . LEU A 1 249 ? 14.955 7.525 -32.023 1.00 89.75 249 LEU A N 1
ATOM 1905 C CA . LEU A 1 249 ? 16.044 8.304 -32.617 1.00 89.75 249 LEU A CA 1
ATOM 1906 C C . LEU A 1 249 ? 16.893 7.488 -33.597 1.00 89.75 249 LEU A C 1
ATOM 1908 O O . LEU A 1 249 ? 17.427 8.043 -34.552 1.00 89.75 249 LEU A O 1
ATOM 1912 N N . ALA A 1 250 ? 17.022 6.179 -33.383 1.00 87.12 250 ALA A N 1
ATOM 1913 C CA . ALA A 1 250 ? 17.705 5.273 -34.301 1.00 87.12 250 ALA A CA 1
ATOM 1914 C C . ALA A 1 250 ? 16.879 5.027 -35.573 1.00 87.12 250 ALA A C 1
ATOM 1916 O O . ALA A 1 250 ? 17.433 4.965 -36.664 1.00 87.12 250 ALA A O 1
ATOM 1917 N N . SER A 1 251 ? 15.551 4.950 -35.445 1.00 86.38 251 SER A N 1
ATOM 1918 C CA . SER A 1 251 ? 14.628 4.715 -36.563 1.00 86.38 251 SER A CA 1
ATOM 1919 C C . SER A 1 251 ? 14.454 5.902 -37.517 1.00 86.38 251 SER A C 1
ATOM 1921 O O . SER A 1 251 ? 13.683 5.781 -38.463 1.00 86.38 251 SER A O 1
ATOM 1923 N N . SER A 1 252 ? 15.086 7.049 -37.223 1.00 82.38 252 SER A N 1
ATOM 1924 C CA . SER A 1 252 ? 14.950 8.333 -37.935 1.00 82.38 252 SER A CA 1
ATOM 1925 C C . SER A 1 252 ? 13.510 8.841 -38.133 1.00 82.38 252 SER A C 1
ATOM 1927 O O . SER A 1 252 ? 13.283 9.805 -38.859 1.00 82.38 252 SER A O 1
ATOM 1929 N N . VAL A 1 253 ? 12.531 8.267 -37.419 1.00 87.62 253 VAL A N 1
ATOM 1930 C CA . VAL A 1 253 ? 11.130 8.725 -37.410 1.00 87.62 253 VAL A CA 1
ATOM 1931 C C . VAL A 1 253 ? 11.015 10.131 -36.815 1.00 87.62 253 VAL A C 1
ATOM 1933 O O . VAL A 1 253 ? 10.163 10.916 -37.228 1.00 87.62 253 VAL A O 1
ATOM 1936 N N . ILE A 1 254 ? 11.873 10.456 -35.843 1.00 84.50 254 ILE A N 1
ATOM 1937 C CA . ILE A 1 254 ? 11.952 11.773 -35.212 1.00 84.50 254 ILE A CA 1
ATOM 1938 C C . ILE A 1 254 ? 13.411 12.220 -35.223 1.00 84.50 254 ILE A C 1
ATOM 1940 O O . ILE A 1 254 ? 14.264 11.576 -34.617 1.00 84.50 254 ILE A O 1
ATOM 1944 N N . ILE A 1 255 ? 13.674 13.353 -35.870 1.00 83.62 255 ILE A N 1
ATOM 1945 C CA . ILE A 1 255 ? 14.981 14.010 -35.866 1.00 83.62 255 ILE A CA 1
ATOM 1946 C C . ILE A 1 255 ? 14.973 15.071 -34.768 1.00 83.62 255 ILE A C 1
ATOM 1948 O O . ILE A 1 255 ? 14.147 15.987 -34.782 1.00 83.62 255 ILE A O 1
ATOM 1952 N N . LEU A 1 256 ? 15.886 14.948 -33.806 1.00 85.69 256 LEU A N 1
ATOM 1953 C CA . LEU A 1 256 ? 16.075 15.933 -32.745 1.00 85.69 256 LEU A CA 1
ATOM 1954 C C . LEU A 1 256 ? 17.394 16.694 -32.946 1.00 85.69 256 LEU A C 1
ATOM 1956 O O . LEU A 1 256 ? 18.336 16.176 -33.546 1.00 85.69 256 LEU A O 1
ATOM 1960 N N . PRO A 1 257 ? 17.515 17.931 -32.434 1.00 84.06 257 PRO A N 1
ATOM 1961 C CA . PRO A 1 257 ? 18.756 18.690 -32.532 1.00 84.06 257 PRO A CA 1
ATOM 1962 C C . PRO A 1 257 ? 19.968 17.891 -32.025 1.00 84.06 257 PRO A C 1
ATOM 1964 O O . PRO A 1 257 ? 20.058 17.530 -30.855 1.00 84.06 257 PRO A O 1
ATOM 1967 N N . GLY A 1 258 ? 20.918 17.617 -32.920 1.00 80.94 258 GLY A N 1
ATOM 1968 C CA . GLY A 1 258 ? 22.129 16.859 -32.600 1.00 80.94 258 GLY A CA 1
ATOM 1969 C C . GLY A 1 258 ? 21.982 15.332 -32.599 1.00 80.94 258 GLY A C 1
ATOM 1970 O O . GLY A 1 258 ? 22.977 14.663 -32.317 1.00 80.94 258 GLY A O 1
ATOM 1971 N N . SER A 1 259 ? 20.813 14.761 -32.928 1.00 78.81 259 SER A N 1
ATOM 1972 C CA . SER A 1 259 ? 20.669 13.309 -33.161 1.00 78.81 259 SER A CA 1
ATOM 1973 C C . SER A 1 259 ? 21.309 12.851 -34.472 1.00 78.81 259 SER A C 1
ATOM 1975 O O . SER A 1 259 ? 21.678 11.686 -34.593 1.00 78.81 259 SER A O 1
ATOM 1977 N N . ASP A 1 260 ? 21.497 13.777 -35.413 1.00 81.06 260 ASP A N 1
ATOM 1978 C CA . ASP A 1 260 ? 21.965 13.497 -36.778 1.00 81.06 260 ASP A CA 1
ATOM 1979 C C . ASP A 1 260 ? 23.378 14.052 -37.011 1.00 81.06 260 ASP A C 1
ATOM 1981 O O . ASP A 1 260 ? 23.793 14.333 -38.135 1.00 81.06 260 ASP A O 1
ATOM 1985 N N . SER A 1 261 ? 24.124 14.286 -35.927 1.00 80.25 261 SER A N 1
ATOM 1986 C CA . SER A 1 261 ? 25.494 14.771 -36.039 1.00 80.25 261 SER A CA 1
ATOM 1987 C C . SER A 1 261 ? 26.377 13.704 -36.704 1.00 80.25 261 SER A C 1
ATOM 1989 O O . SER A 1 261 ? 26.329 12.552 -36.278 1.00 80.25 261 SER A O 1
ATOM 1991 N N . PRO A 1 262 ? 27.224 14.071 -37.684 1.00 78.56 262 PRO A N 1
ATOM 1992 C CA . PRO A 1 262 ? 28.181 13.139 -38.288 1.00 78.56 262 PRO A CA 1
ATOM 1993 C C . PRO A 1 262 ? 29.275 12.693 -37.303 1.00 78.56 262 PRO A C 1
ATOM 1995 O O . PRO A 1 262 ? 29.983 11.721 -37.549 1.00 78.56 262 PRO A O 1
ATOM 1998 N N . GLU A 1 263 ? 29.425 13.392 -36.174 1.00 87.88 263 GLU A N 1
ATOM 1999 C CA . GLU A 1 263 ? 30.328 13.011 -35.093 1.00 87.88 263 GLU A CA 1
ATOM 2000 C C . GLU A 1 263 ? 29.659 11.961 -34.194 1.00 87.88 263 GLU A C 1
ATOM 2002 O O . GLU A 1 263 ? 28.785 12.287 -33.383 1.00 87.88 263 GLU A O 1
ATOM 2007 N N . ALA A 1 264 ? 30.121 10.710 -34.280 1.00 81.75 264 ALA A N 1
ATOM 2008 C CA . ALA A 1 264 ? 29.583 9.576 -33.519 1.00 81.75 264 ALA A CA 1
ATOM 2009 C C . ALA A 1 264 ? 29.465 9.856 -32.005 1.00 81.75 264 ALA A C 1
ATOM 2011 O O . ALA A 1 264 ? 28.455 9.541 -31.377 1.00 81.75 264 ALA A O 1
ATOM 2012 N N . MET A 1 265 ? 30.457 10.530 -31.412 1.00 82.56 265 MET A N 1
ATOM 2013 C CA . MET A 1 265 ? 30.444 10.885 -29.987 1.00 82.56 265 MET A CA 1
ATOM 2014 C C . MET A 1 265 ? 29.331 11.887 -29.639 1.00 82.56 265 MET A C 1
ATOM 2016 O O . MET A 1 265 ? 28.675 11.765 -28.600 1.00 82.56 265 MET A O 1
ATOM 2020 N N . ARG A 1 266 ? 29.088 12.874 -30.507 1.00 85.06 266 ARG A N 1
ATOM 2021 C CA . ARG A 1 266 ? 28.064 13.905 -30.300 1.00 85.06 266 ARG A CA 1
ATOM 2022 C C . ARG A 1 266 ? 26.660 13.333 -30.482 1.00 85.06 266 ARG A C 1
ATOM 2024 O O . ARG A 1 266 ? 25.770 13.651 -29.694 1.00 85.06 266 ARG A O 1
ATOM 2031 N N . GLN A 1 267 ? 26.498 12.438 -31.453 1.00 86.62 267 GLN A N 1
ATOM 2032 C CA . GLN A 1 267 ? 25.274 11.673 -31.673 1.00 86.62 267 GLN A CA 1
ATOM 2033 C C . GLN A 1 267 ? 24.960 10.723 -30.505 1.00 86.62 267 GLN A C 1
ATOM 2035 O O . GLN A 1 267 ? 23.826 10.680 -30.028 1.00 86.62 267 GLN A O 1
ATOM 2040 N N . ALA A 1 268 ? 25.948 9.985 -29.992 1.00 87.56 268 ALA A N 1
ATOM 2041 C CA . ALA A 1 268 ? 25.750 9.125 -28.825 1.00 87.56 268 ALA A CA 1
ATOM 2042 C C . ALA A 1 268 ? 25.350 9.946 -27.588 1.00 87.56 268 ALA A C 1
ATOM 2044 O O . ALA A 1 268 ? 24.402 9.601 -26.882 1.00 87.56 268 ALA A O 1
ATOM 2045 N N . THR A 1 269 ? 26.020 11.080 -27.361 1.00 90.88 269 THR A N 1
ATOM 2046 C CA . THR A 1 269 ? 25.735 11.963 -26.220 1.00 90.88 269 THR A CA 1
ATOM 2047 C C . THR A 1 269 ? 24.318 12.533 -26.279 1.00 90.88 269 THR A C 1
ATOM 2049 O O . THR A 1 269 ? 23.622 12.535 -25.264 1.00 90.88 269 THR A O 1
ATOM 2052 N N . SER A 1 270 ? 23.853 12.984 -27.450 1.00 89.12 270 SER A N 1
ATOM 2053 C CA . SER A 1 270 ? 22.495 13.523 -27.594 1.00 89.12 270 SER A CA 1
ATOM 2054 C C . SER A 1 270 ? 21.432 12.457 -27.312 1.00 89.12 270 SER A C 1
ATOM 2056 O O . SER A 1 270 ? 20.515 12.708 -26.529 1.00 89.12 270 SER A O 1
ATOM 2058 N N . ARG A 1 271 ? 21.598 11.237 -27.842 1.00 91.88 271 ARG A N 1
ATOM 2059 C CA . ARG A 1 271 ? 20.709 10.093 -27.565 1.00 91.88 271 ARG A CA 1
ATOM 2060 C C . ARG A 1 271 ? 20.630 9.770 -26.069 1.00 91.88 271 ARG A C 1
ATOM 2062 O O . ARG A 1 271 ? 19.530 9.617 -25.542 1.00 91.88 271 ARG A O 1
ATOM 2069 N N . ILE A 1 272 ? 21.768 9.751 -25.373 1.00 93.19 272 ILE A N 1
ATOM 2070 C CA . ILE A 1 272 ? 21.841 9.506 -23.923 1.00 93.19 272 ILE A CA 1
ATOM 2071 C C . ILE A 1 272 ? 21.101 10.600 -23.137 1.00 93.19 272 ILE A C 1
ATOM 2073 O O . ILE A 1 272 ? 20.322 10.293 -22.232 1.00 93.19 272 ILE A O 1
ATOM 2077 N N . VAL A 1 273 ? 21.304 11.874 -23.490 1.00 94.25 273 VAL A N 1
ATOM 2078 C CA . VAL A 1 273 ? 20.625 13.005 -22.836 1.00 94.25 273 VAL A CA 1
ATOM 2079 C C . VAL A 1 273 ? 19.112 12.927 -23.044 1.00 94.25 273 VAL A C 1
ATOM 2081 O O . VAL A 1 273 ? 18.355 13.084 -22.086 1.00 94.25 273 VAL A O 1
ATOM 2084 N N . TYR A 1 274 ? 18.651 12.634 -24.261 1.00 94.00 274 TYR A N 1
ATOM 2085 C CA . TYR A 1 274 ? 17.221 12.478 -24.529 1.00 94.00 274 TYR A CA 1
ATOM 2086 C C . TYR A 1 274 ? 16.619 11.277 -23.799 1.00 94.00 274 TYR A C 1
ATOM 2088 O O . TYR A 1 274 ? 15.522 11.393 -23.253 1.00 94.00 274 TYR A O 1
ATOM 2096 N N . ALA A 1 275 ? 17.337 10.156 -23.719 1.00 93.50 275 ALA A N 1
ATOM 2097 C CA . ALA A 1 275 ? 16.907 8.990 -22.956 1.00 93.50 275 ALA A CA 1
ATOM 2098 C C . ALA A 1 275 ? 16.755 9.310 -21.457 1.00 93.50 275 ALA A C 1
ATOM 2100 O O . ALA A 1 275 ? 15.746 8.945 -20.849 1.00 93.50 275 ALA A O 1
ATOM 2101 N N . PHE A 1 276 ? 17.696 10.066 -20.878 1.00 94.50 276 PHE A N 1
ATOM 210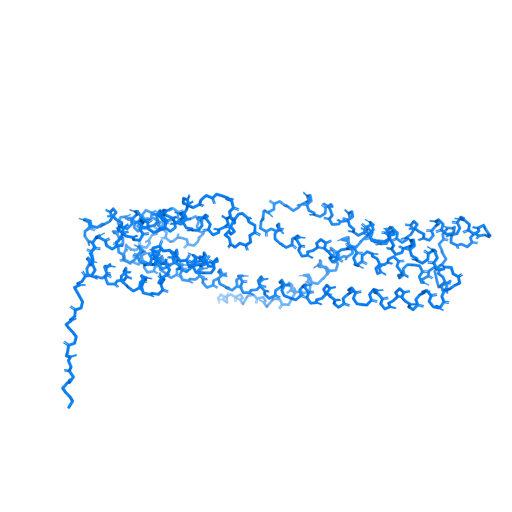2 C CA . PHE A 1 276 ? 17.597 10.566 -19.503 1.00 94.50 276 PHE A CA 1
ATOM 2103 C C . PHE A 1 276 ? 16.367 11.456 -19.295 1.00 94.50 276 PHE A C 1
ATOM 2105 O O . PHE A 1 276 ? 15.593 11.233 -18.363 1.00 94.50 276 PHE A O 1
ATOM 2112 N N . VAL A 1 277 ? 16.164 12.450 -20.168 1.00 93.88 277 VAL A N 1
ATOM 2113 C CA . VAL A 1 277 ? 15.018 13.372 -20.084 1.00 93.88 277 VAL A CA 1
ATOM 2114 C C . VAL A 1 277 ? 13.701 12.611 -20.222 1.00 93.88 277 VAL A C 1
ATOM 2116 O O . VAL A 1 277 ? 12.772 12.854 -19.451 1.00 93.88 277 VAL A O 1
ATOM 2119 N N . GLY A 1 278 ? 13.638 11.648 -21.145 1.00 91.44 278 GLY A N 1
ATOM 2120 C CA . GLY A 1 278 ? 12.498 10.752 -21.311 1.00 91.44 278 GLY A CA 1
ATOM 2121 C C . GLY A 1 278 ? 12.181 10.011 -20.015 1.00 91.44 278 GLY A C 1
ATOM 2122 O O . GLY A 1 278 ? 11.069 10.135 -19.501 1.00 91.44 278 GLY A O 1
ATOM 2123 N N . GLY A 1 279 ? 13.173 9.328 -19.435 1.00 90.12 279 GLY A N 1
ATOM 2124 C CA . GLY A 1 279 ? 13.022 8.620 -18.162 1.00 90.12 279 GLY A CA 1
ATOM 2125 C C . GLY A 1 279 ? 12.619 9.532 -16.996 1.00 90.12 279 GLY A C 1
ATOM 2126 O O . GLY A 1 279 ? 11.820 9.136 -16.153 1.00 90.12 279 GLY A O 1
ATOM 2127 N N . PHE A 1 280 ? 13.106 10.775 -16.966 1.00 90.44 280 PHE A N 1
ATOM 2128 C CA . PHE A 1 280 ? 12.765 11.756 -15.930 1.00 90.44 280 PHE A CA 1
ATOM 2129 C C . PHE A 1 280 ? 11.342 12.334 -16.066 1.00 90.44 280 PHE A C 1
ATOM 2131 O O . PHE A 1 280 ? 10.740 12.744 -15.073 1.00 90.44 280 PHE A O 1
ATOM 2138 N N . SER A 1 281 ? 10.785 12.376 -17.280 1.00 88.31 281 SER A N 1
ATOM 2139 C CA . SER A 1 281 ? 9.487 13.010 -17.572 1.00 88.31 281 SER A CA 1
ATOM 2140 C C . SER A 1 281 ? 8.250 12.187 -17.165 1.00 88.31 281 SER A C 1
ATOM 2142 O O . SER A 1 281 ? 7.127 12.699 -17.178 1.00 88.31 281 SER A O 1
ATOM 2144 N N . GLU A 1 282 ? 8.438 10.934 -16.745 1.00 76.56 282 GLU A N 1
ATOM 2145 C CA . GLU A 1 282 ? 7.366 9.975 -16.446 1.00 76.56 282 GLU A CA 1
ATOM 2146 C C . GLU A 1 282 ? 6.337 10.457 -15.394 1.00 76.56 282 GLU A C 1
ATOM 2148 O O . GLU A 1 282 ? 5.134 10.387 -15.679 1.00 76.56 282 GLU A O 1
ATOM 2153 N N . PRO A 1 283 ? 6.715 11.050 -14.239 1.00 66.38 283 PRO A N 1
ATOM 2154 C CA . PRO A 1 283 ? 5.732 11.502 -13.248 1.00 66.38 283 PRO A CA 1
ATOM 2155 C C . PRO A 1 283 ? 4.836 12.638 -13.746 1.00 66.38 283 PRO A C 1
ATOM 2157 O O . PRO A 1 283 ? 3.687 12.758 -13.317 1.00 66.38 283 PRO A O 1
ATOM 2160 N N . TRP A 1 284 ? 5.341 13.477 -14.655 1.00 68.88 284 TRP A N 1
ATOM 2161 C CA . TRP A 1 284 ? 4.549 14.544 -15.265 1.00 68.88 284 TRP A CA 1
ATOM 2162 C C . TRP A 1 284 ? 3.476 13.957 -16.189 1.00 68.88 284 TRP A C 1
ATOM 2164 O O . TRP A 1 284 ? 2.307 14.336 -16.108 1.00 68.88 284 TRP A O 1
ATOM 2174 N N . LEU A 1 285 ? 3.854 12.969 -17.002 1.00 63.22 285 LEU A N 1
ATOM 2175 C CA . LEU A 1 285 ? 2.983 12.342 -17.994 1.00 63.22 285 LEU A CA 1
ATOM 2176 C C . LEU A 1 285 ? 1.894 11.478 -17.331 1.00 63.22 285 LEU A C 1
ATOM 2178 O O . LEU A 1 285 ? 0.712 11.603 -17.658 1.00 63.22 285 LEU A O 1
ATOM 2182 N N . LEU A 1 286 ? 2.252 10.695 -16.307 1.00 65.44 286 LEU A N 1
ATOM 2183 C CA . LEU A 1 286 ? 1.281 9.969 -15.476 1.00 65.44 286 LEU A CA 1
ATOM 2184 C C . LEU A 1 286 ? 0.378 10.914 -14.669 1.00 65.44 286 LEU A C 1
ATOM 2186 O O . LEU A 1 286 ? -0.817 10.651 -14.503 1.00 65.44 286 LEU A O 1
ATOM 2190 N N . GLY A 1 287 ? 0.910 12.045 -14.202 1.00 68.31 287 GLY A N 1
ATOM 2191 C CA . GLY A 1 287 ? 0.126 13.092 -13.546 1.00 68.31 287 GLY A CA 1
ATOM 2192 C C . GLY A 1 287 ? -0.947 13.699 -14.458 1.00 68.31 287 GLY A C 1
ATOM 2193 O O . GLY A 1 287 ? -2.039 14.030 -13.997 1.00 68.31 287 GLY A O 1
ATOM 2194 N N . ILE A 1 288 ? -0.679 13.806 -15.759 1.00 66.94 288 ILE A N 1
ATOM 2195 C CA . ILE A 1 288 ? -1.657 14.273 -16.750 1.00 66.94 288 ILE A CA 1
ATOM 2196 C C . ILE A 1 288 ? -2.693 13.192 -17.053 1.00 66.94 288 ILE A C 1
ATOM 2198 O O . ILE A 1 288 ? -3.890 13.472 -17.013 1.00 66.94 288 ILE A O 1
ATOM 2202 N N . LEU A 1 289 ? -2.260 11.950 -17.285 1.00 61.56 289 LEU A N 1
ATOM 2203 C CA . LEU A 1 289 ? -3.168 10.835 -17.573 1.00 61.56 289 LEU A CA 1
ATOM 2204 C C . LEU A 1 289 ? -4.138 10.561 -16.420 1.00 61.56 289 LEU A C 1
ATOM 2206 O O . LEU A 1 289 ? -5.319 10.322 -16.650 1.00 61.56 289 LEU A O 1
ATOM 2210 N N . THR A 1 290 ? -3.677 10.662 -15.174 1.00 66.56 290 THR A N 1
ATOM 2211 C CA . THR A 1 290 ? -4.547 10.516 -13.994 1.00 66.56 290 THR A CA 1
ATOM 2212 C C . THR A 1 290 ? -5.548 11.661 -13.855 1.00 66.56 290 THR A C 1
ATOM 2214 O O . THR A 1 290 ? -6.683 11.425 -13.444 1.00 66.56 290 THR A O 1
ATOM 2217 N N . ARG A 1 291 ? -5.183 12.893 -14.237 1.00 70.25 291 ARG A N 1
ATOM 2218 C CA . ARG A 1 291 ? -6.126 14.024 -14.289 1.00 70.25 291 ARG A CA 1
ATOM 2219 C C . ARG A 1 291 ? -7.171 13.848 -15.387 1.00 70.25 291 ARG A C 1
ATOM 2221 O O . ARG A 1 291 ? -8.336 14.149 -15.148 1.00 70.25 291 ARG A O 1
ATOM 2228 N N . LEU A 1 292 ? -6.773 13.335 -16.549 1.00 63.62 292 LEU A N 1
ATOM 2229 C CA . LEU A 1 292 ? -7.680 13.060 -17.665 1.00 63.62 292 LEU A CA 1
ATOM 2230 C C . LEU A 1 292 ? -8.627 11.892 -17.350 1.00 63.62 292 LEU A C 1
ATOM 2232 O O . LEU A 1 292 ? -9.835 12.023 -17.524 1.00 63.62 292 LEU A O 1
ATOM 2236 N N . GLY A 1 293 ? -8.106 10.790 -16.805 1.00 61.16 293 GLY A N 1
ATOM 2237 C CA . GLY A 1 293 ? -8.914 9.640 -16.389 1.00 61.16 293 GLY A CA 1
ATOM 2238 C C . GLY A 1 293 ? -9.838 9.950 -15.207 1.00 61.16 293 GLY A C 1
ATOM 2239 O O . GLY A 1 293 ? -11.010 9.593 -15.225 1.00 61.16 293 GLY A O 1
ATOM 2240 N N . GLY A 1 294 ? -9.359 10.699 -14.208 1.00 59.28 294 GLY A N 1
ATOM 2241 C CA . GLY A 1 294 ? -10.175 11.100 -13.057 1.00 59.28 294 GLY A CA 1
ATOM 2242 C C . GLY A 1 294 ? -11.271 12.119 -13.394 1.00 59.28 294 GLY A C 1
ATOM 2243 O O . GLY A 1 294 ? -12.290 12.173 -12.706 1.00 59.28 294 GLY A O 1
ATOM 2244 N N . ALA A 1 295 ? -11.091 12.919 -14.450 1.00 58.28 295 ALA A N 1
ATOM 2245 C CA . ALA A 1 295 ? -12.148 13.778 -14.979 1.00 58.28 295 ALA A CA 1
ATOM 2246 C C . ALA A 1 295 ? -13.259 12.961 -15.661 1.00 58.28 295 ALA A C 1
ATOM 2248 O O . ALA A 1 295 ? -14.431 13.302 -15.517 1.00 58.28 295 ALA A O 1
ATOM 2249 N N . ALA A 1 296 ? -12.905 11.861 -16.335 1.00 55.88 296 ALA A N 1
ATOM 2250 C CA . ALA A 1 296 ? -13.871 10.944 -16.935 1.00 55.88 296 ALA A CA 1
ATOM 2251 C C . ALA A 1 296 ? -14.684 10.182 -15.871 1.00 55.88 296 ALA A C 1
ATOM 2253 O O . ALA A 1 296 ? -15.907 10.123 -15.970 1.00 55.88 296 ALA A O 1
ATOM 2254 N N . ASP A 1 297 ? -14.040 9.699 -14.803 1.00 55.84 297 ASP A N 1
ATOM 2255 C CA . ASP A 1 297 ? -14.738 9.017 -13.700 1.00 55.84 297 ASP A CA 1
ATOM 2256 C C . ASP A 1 297 ? -15.692 9.954 -12.940 1.00 55.84 297 ASP A C 1
ATOM 2258 O O . ASP A 1 297 ? -16.803 9.562 -12.589 1.00 55.84 297 ASP A O 1
ATOM 2262 N N . LYS A 1 298 ? -15.313 11.225 -12.738 1.00 60.16 298 LYS A N 1
ATOM 2263 C CA . LYS A 1 298 ? -16.207 12.231 -12.135 1.00 60.16 298 LYS A CA 1
ATOM 2264 C C . LYS A 1 298 ? -17.397 12.600 -13.019 1.00 60.16 298 LYS A C 1
ATOM 2266 O O . LYS A 1 298 ? -18.428 13.005 -12.495 1.00 60.16 298 LYS A O 1
ATOM 2271 N N . ALA A 1 299 ? -17.260 12.491 -14.338 1.00 58.28 299 ALA A N 1
ATOM 2272 C CA . ALA A 1 299 ? -18.367 12.706 -15.267 1.00 58.28 299 ALA A CA 1
ATOM 2273 C C . ALA A 1 299 ? -19.329 11.505 -15.317 1.00 58.28 299 ALA A C 1
ATOM 2275 O O . ALA A 1 299 ? -20.494 11.673 -15.672 1.00 58.28 299 ALA A O 1
ATOM 2276 N N . ALA A 1 300 ? -18.854 10.312 -14.947 1.00 56.44 300 ALA A N 1
ATOM 2277 C CA . ALA A 1 300 ? -19.640 9.084 -14.906 1.00 56.44 300 ALA A CA 1
ATOM 2278 C C . ALA A 1 300 ? -20.384 8.864 -13.574 1.00 56.44 300 ALA A C 1
ATOM 2280 O O . ALA A 1 300 ? -21.235 7.976 -13.500 1.00 56.44 300 ALA A O 1
ATOM 2281 N N . GLU A 1 301 ? -20.102 9.646 -12.524 1.00 56.81 301 GLU A N 1
ATOM 2282 C CA . GLU A 1 301 ? -20.874 9.573 -11.280 1.00 56.81 301 GLU A CA 1
ATOM 2283 C C . GLU A 1 301 ? -22.308 10.094 -11.511 1.00 56.81 301 GLU A C 1
ATOM 2285 O O . GLU A 1 301 ? -22.496 11.259 -11.881 1.00 56.81 301 GLU A O 1
ATOM 2290 N N . PRO A 1 302 ? -23.345 9.256 -11.308 1.00 52.72 302 PRO A N 1
ATOM 2291 C CA . PRO A 1 302 ? -24.725 9.648 -11.547 1.00 52.72 302 PRO A CA 1
ATOM 2292 C C . PRO A 1 302 ? -25.113 10.786 -10.603 1.00 52.72 302 PRO A C 1
ATOM 2294 O O . PRO A 1 302 ? -25.003 10.678 -9.379 1.00 52.72 302 PRO A O 1
ATOM 2297 N N . LYS A 1 303 ? -25.578 11.888 -11.198 1.00 59.66 303 LYS A N 1
ATOM 2298 C CA . LYS A 1 303 ? -26.036 13.079 -10.482 1.00 59.66 303 LYS A CA 1
ATOM 2299 C C . LYS A 1 303 ? -27.113 12.661 -9.466 1.00 59.66 303 LYS A C 1
ATOM 2301 O O . LYS A 1 303 ? -28.106 12.060 -9.882 1.00 59.66 303 LYS A O 1
ATOM 2306 N N . PRO A 1 304 ? -26.940 12.937 -8.159 1.00 54.84 304 PRO A N 1
ATOM 2307 C CA . PRO A 1 304 ? -27.927 12.560 -7.157 1.00 54.84 304 PRO A CA 1
ATOM 2308 C C . PRO A 1 304 ? -29.263 13.209 -7.513 1.00 54.84 304 PRO A C 1
ATOM 2310 O O . PRO A 1 304 ? -29.312 14.409 -7.794 1.00 54.84 304 PRO A O 1
ATOM 2313 N N . ALA A 1 305 ? -30.318 12.392 -7.560 1.00 62.22 305 ALA A N 1
ATOM 2314 C CA . ALA A 1 305 ? -31.659 12.830 -7.907 1.00 62.22 305 ALA A CA 1
ATOM 2315 C C . ALA A 1 305 ? -32.048 14.013 -7.017 1.00 62.22 305 ALA A C 1
ATOM 2317 O O . ALA A 1 305 ? -32.086 13.898 -5.791 1.00 62.22 305 ALA A O 1
ATOM 2318 N N . THR A 1 306 ? -32.290 15.158 -7.650 1.00 62.09 306 THR A N 1
ATOM 2319 C CA . THR A 1 306 ? -32.831 16.340 -6.994 1.00 62.09 306 THR A CA 1
ATOM 2320 C C . THR A 1 306 ? -34.155 15.929 -6.346 1.00 62.09 306 THR A C 1
ATOM 2322 O O . THR A 1 306 ? -35.025 15.439 -7.071 1.00 62.09 306 THR A O 1
ATOM 2325 N N . PRO A 1 307 ? -34.330 16.057 -5.019 1.00 57.69 307 PRO A N 1
ATOM 2326 C CA . PRO A 1 307 ? -35.623 15.791 -4.410 1.00 57.69 307 PRO A CA 1
ATOM 2327 C C . PRO A 1 307 ? -36.618 16.795 -4.998 1.00 57.69 307 PRO A C 1
ATOM 2329 O O . PRO A 1 307 ? -36.405 18.005 -4.907 1.00 57.69 307 PRO A O 1
ATOM 2332 N N . GLY A 1 308 ? -37.629 16.273 -5.696 1.00 57.81 308 GLY A N 1
ATOM 2333 C CA . GLY A 1 308 ? -38.713 17.065 -6.267 1.00 57.81 308 GLY A CA 1
ATOM 2334 C C . GLY A 1 308 ? -39.420 17.851 -5.167 1.00 57.81 308 GLY A C 1
ATOM 2335 O O . GLY A 1 308 ? -39.638 17.316 -4.078 1.00 57.81 308 GLY A O 1
ATOM 2336 N N . GLY A 1 309 ? -39.682 19.126 -5.459 1.00 47.47 309 GLY A N 1
ATOM 2337 C CA . GLY A 1 309 ? -40.487 20.014 -4.622 1.00 47.47 309 GLY A CA 1
ATOM 2338 C C . GLY A 1 309 ? -41.968 19.680 -4.651 1.00 47.47 309 GLY A C 1
ATOM 2339 O O . GLY A 1 309 ? -42.387 18.894 -5.532 1.00 47.47 309 GLY A O 1
#

Organism: NCBI:txid2585211